Protein AF-A0A5C6EC08-F1 (afdb_monomer_lite)

Structure (mmCIF, N/CA/C/O backbone):
data_AF-A0A5C6EC08-F1
#
_entry.id   AF-A0A5C6EC08-F1
#
loop_
_atom_site.group_PDB
_atom_site.id
_atom_site.type_symbol
_atom_site.label_atom_id
_atom_site.label_alt_id
_atom_site.label_comp_id
_atom_site.label_asym_id
_atom_site.label_entity_id
_atom_site.label_seq_id
_atom_site.pdbx_PDB_ins_code
_atom_site.Cartn_x
_atom_site.Cartn_y
_atom_site.Cartn_z
_atom_site.occupancy
_atom_site.B_iso_or_equiv
_atom_site.auth_seq_id
_atom_site.auth_comp_id
_atom_site.auth_asym_id
_atom_site.auth_atom_id
_atom_site.pdbx_PDB_model_num
ATOM 1 N N . MET A 1 1 ? -2.736 -30.405 -87.975 1.00 40.44 1 MET A N 1
ATOM 2 C CA . MET A 1 1 ? -1.612 -29.925 -87.140 1.00 40.44 1 MET A CA 1
ATOM 3 C C . MET A 1 1 ? -2.194 -29.134 -85.975 1.00 40.44 1 MET A C 1
ATOM 5 O O . MET A 1 1 ? -2.805 -28.101 -86.204 1.00 40.44 1 MET A O 1
ATOM 9 N N . MET A 1 2 ? -2.101 -29.697 -84.767 1.00 39.00 2 MET A N 1
ATOM 10 C CA . MET A 1 2 ? -2.631 -29.177 -83.497 1.00 39.00 2 MET A CA 1
ATOM 11 C C . MET A 1 2 ? -1.946 -27.880 -83.050 1.00 39.00 2 MET A C 1
ATOM 13 O O . MET A 1 2 ? -0.724 -27.789 -83.136 1.00 39.00 2 MET A O 1
ATOM 17 N N . LYS A 1 3 ? -2.708 -26.963 -82.441 1.00 38.50 3 LYS A N 1
ATOM 18 C CA . LYS A 1 3 ? -2.219 -26.067 -81.379 1.00 38.50 3 LYS A CA 1
ATOM 19 C C . LYS A 1 3 ? -3.315 -25.904 -80.318 1.00 38.50 3 LYS A C 1
ATOM 21 O O . LYS A 1 3 ? -4.306 -25.224 -80.551 1.00 38.50 3 LYS A O 1
ATOM 26 N N . TYR A 1 4 ? -3.135 -26.571 -79.179 1.00 42.22 4 TYR A N 1
ATOM 27 C CA . TYR A 1 4 ? -3.899 -26.345 -77.952 1.00 42.22 4 TYR A CA 1
ATOM 28 C C . TYR A 1 4 ? -3.264 -25.168 -77.200 1.00 42.22 4 TYR A C 1
ATOM 30 O O . TYR A 1 4 ? -2.057 -25.177 -76.964 1.00 42.22 4 TYR A O 1
ATOM 38 N N . ILE A 1 5 ? -4.060 -24.163 -76.832 1.00 48.56 5 ILE A N 1
ATOM 39 C CA . ILE A 1 5 ? -3.659 -23.085 -75.920 1.00 48.56 5 ILE A CA 1
ATOM 40 C C . ILE A 1 5 ? -4.250 -23.433 -74.553 1.00 48.56 5 ILE A C 1
ATOM 42 O O . ILE A 1 5 ? -5.465 -23.401 -74.376 1.00 48.56 5 ILE A O 1
ATOM 46 N N . ALA A 1 6 ? -3.392 -23.811 -73.608 1.00 43.34 6 ALA A N 1
ATOM 47 C CA . ALA A 1 6 ? -3.762 -23.995 -72.211 1.00 43.34 6 ALA A CA 1
ATOM 48 C C . ALA A 1 6 ? -3.636 -22.646 -71.487 1.00 43.34 6 ALA A C 1
ATOM 50 O O . ALA A 1 6 ? -2.541 -22.099 -71.372 1.00 43.34 6 ALA A O 1
ATOM 51 N N . LEU A 1 7 ? -4.761 -22.101 -71.023 1.00 40.31 7 LEU A N 1
ATOM 52 C CA . LEU A 1 7 ? -4.805 -20.949 -70.124 1.00 40.31 7 LEU A CA 1
ATOM 53 C C . LEU A 1 7 ? -4.653 -21.454 -68.686 1.00 40.31 7 LEU A C 1
ATOM 55 O O . LEU A 1 7 ? -5.525 -22.143 -68.163 1.00 40.31 7 LEU A O 1
ATOM 59 N N . LEU A 1 8 ? -3.516 -21.131 -68.072 1.00 38.94 8 LEU A N 1
ATOM 60 C CA . LEU A 1 8 ? -3.199 -21.436 -66.681 1.00 38.94 8 LEU A CA 1
ATOM 61 C C . LEU A 1 8 ? -3.725 -20.289 -65.800 1.00 38.94 8 LEU A C 1
ATOM 63 O O . LEU A 1 8 ? -3.172 -19.191 -65.814 1.00 38.94 8 LEU A O 1
ATOM 67 N N . THR A 1 9 ? -4.800 -20.511 -65.047 1.00 45.97 9 THR A N 1
ATOM 68 C CA . THR A 1 9 ? -5.274 -19.561 -64.029 1.00 45.97 9 THR A CA 1
ATOM 69 C C . THR A 1 9 ? -4.554 -19.828 -62.711 1.00 45.97 9 THR A C 1
ATOM 71 O O . THR A 1 9 ? -4.785 -20.850 -62.069 1.00 45.97 9 THR A O 1
ATOM 74 N N . ILE A 1 10 ? -3.674 -18.913 -62.306 1.00 46.59 10 ILE A N 1
ATOM 75 C CA . ILE A 1 10 ? -3.011 -18.942 -60.999 1.00 46.59 10 ILE A CA 1
ATOM 76 C C . ILE A 1 10 ? -3.961 -18.305 -59.979 1.00 46.59 10 ILE A C 1
ATOM 78 O O . ILE A 1 10 ? -4.113 -17.085 -59.937 1.00 46.59 10 ILE A O 1
ATOM 82 N N . SER A 1 11 ? -4.615 -19.126 -59.158 1.00 47.34 11 SER A N 1
ATOM 83 C CA . SER A 1 11 ? -5.328 -18.658 -57.967 1.00 47.34 11 SER A CA 1
ATOM 84 C C . SER A 1 11 ? -4.320 -18.393 -56.849 1.00 47.34 11 SER A C 1
ATOM 86 O O . SER A 1 11 ? -3.776 -19.323 -56.258 1.00 47.34 11 SER A O 1
ATOM 88 N N . VAL A 1 12 ? -4.061 -17.118 -56.561 1.00 47.75 12 VAL A N 1
ATOM 89 C CA . VAL A 1 12 ? -3.275 -16.690 -55.398 1.00 47.75 12 VAL A CA 1
ATOM 90 C C . VAL A 1 12 ? -4.169 -16.783 -54.160 1.00 47.75 12 VAL A C 1
ATOM 92 O O . VAL A 1 12 ? -5.080 -15.980 -53.976 1.00 47.75 12 VAL A O 1
ATOM 95 N N . PHE A 1 13 ? -3.933 -17.797 -53.330 1.00 44.12 13 PHE A N 1
ATOM 96 C CA . PHE A 1 13 ? -4.584 -17.959 -52.031 1.00 44.12 13 PHE A CA 1
ATOM 97 C C . PHE A 1 13 ? -3.812 -17.123 -50.998 1.00 44.12 13 PHE A C 1
ATOM 99 O O . PHE A 1 13 ? -2.771 -17.543 -50.493 1.00 44.12 13 PHE A O 1
ATOM 106 N N . SER A 1 14 ? -4.280 -15.906 -50.718 1.00 47.31 14 SER A N 1
ATOM 107 C CA . SER A 1 14 ? -3.708 -15.054 -49.671 1.00 47.31 14 SER A CA 1
ATOM 108 C C . SER A 1 14 ? -4.083 -15.601 -48.292 1.00 47.31 14 SER A C 1
ATOM 110 O O . SER A 1 14 ? -5.196 -15.396 -47.811 1.00 47.31 14 SER A O 1
ATOM 112 N N . LEU A 1 15 ? -3.148 -16.304 -47.650 1.00 42.47 15 LEU A N 1
ATOM 113 C CA . LEU A 1 15 ? -3.212 -16.643 -46.229 1.00 42.47 15 LEU A CA 1
ATOM 114 C C . LEU A 1 15 ? -3.141 -15.349 -45.403 1.00 42.47 15 LEU A C 1
ATOM 116 O O . LEU A 1 15 ? -2.072 -14.773 -45.220 1.00 42.47 15 LEU A O 1
ATOM 120 N N . LEU A 1 16 ? -4.287 -14.895 -44.895 1.00 46.62 16 LEU A N 1
ATOM 121 C CA . LEU A 1 16 ? -4.359 -13.899 -43.828 1.00 46.62 16 LEU A CA 1
ATOM 122 C C . LEU A 1 16 ? -3.852 -14.545 -42.533 1.00 46.62 16 LEU A C 1
ATOM 124 O O . LEU A 1 16 ? -4.613 -15.134 -41.761 1.00 46.62 16 LEU A O 1
ATOM 128 N N . SER A 1 17 ? -2.543 -14.459 -42.307 1.00 50.97 17 SER A N 1
ATOM 129 C CA . SER A 1 17 ? -1.937 -14.711 -41.005 1.00 50.97 17 SER A CA 1
ATOM 130 C C . SER A 1 17 ? -2.498 -13.693 -40.014 1.00 50.97 17 SER A C 1
ATOM 132 O O . SER A 1 17 ? -2.116 -12.522 -40.032 1.00 50.97 17 SER A O 1
ATOM 134 N N . HIS A 1 18 ? -3.427 -14.134 -39.171 1.00 46.62 18 HIS A N 1
ATOM 135 C CA . HIS A 1 18 ? -3.883 -13.372 -38.019 1.00 46.62 18 HIS A CA 1
ATOM 136 C C . HIS A 1 18 ? -2.718 -13.331 -37.032 1.00 46.62 18 HIS A C 1
ATOM 138 O O . HIS A 1 18 ? -2.518 -14.254 -36.246 1.00 46.62 18 HIS A O 1
ATOM 144 N N . GLY A 1 19 ? -1.886 -12.296 -37.140 1.00 45.44 19 GLY A N 1
ATOM 145 C CA . GLY A 1 19 ? -0.876 -12.012 -36.138 1.00 45.44 19 GLY A CA 1
ATOM 146 C C . GLY A 1 19 ? -1.597 -11.707 -34.836 1.00 45.44 19 GLY A C 1
ATOM 147 O O . GLY A 1 19 ? -2.214 -10.652 -34.712 1.00 45.44 19 GLY A O 1
ATOM 148 N N . SER A 1 20 ? -1.552 -12.639 -33.887 1.00 48.72 20 SER A N 1
ATOM 149 C CA . SER A 1 20 ? -1.927 -12.377 -32.504 1.00 48.72 20 SER A CA 1
ATOM 150 C C . SER A 1 20 ? -1.053 -11.230 -32.014 1.00 48.72 20 SER A C 1
ATOM 152 O O . SER A 1 20 ? 0.119 -11.426 -31.700 1.00 48.72 20 SER A O 1
ATOM 154 N N . THR A 1 21 ? -1.589 -10.011 -32.012 1.00 49.38 21 THR A N 1
ATOM 155 C CA . THR A 1 21 ? -0.933 -8.866 -31.390 1.00 49.38 21 THR A CA 1
ATOM 156 C C . THR A 1 21 ? -0.867 -9.169 -29.904 1.00 49.38 21 THR A C 1
ATOM 158 O O . THR A 1 21 ? -1.859 -9.012 -29.189 1.00 49.38 21 THR A O 1
ATOM 161 N N . CYS A 1 22 ? 0.274 -9.670 -29.441 1.00 54.91 22 CYS A N 1
ATOM 162 C CA . CYS A 1 22 ? 0.552 -9.748 -28.025 1.00 54.91 22 CYS A CA 1
ATOM 163 C C . CYS A 1 22 ? 0.465 -8.316 -27.480 1.00 54.91 22 CYS A C 1
ATOM 165 O O . CYS A 1 22 ? 1.220 -7.430 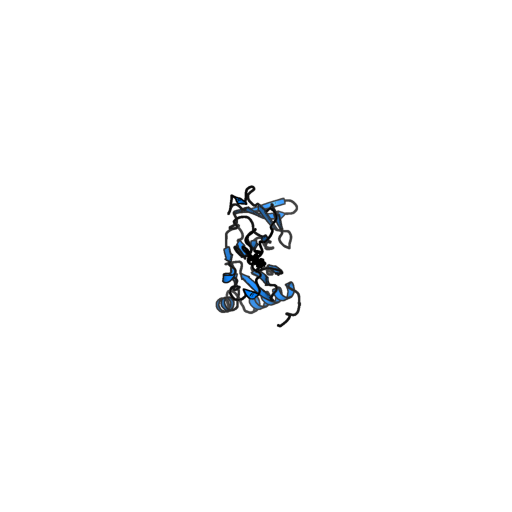-27.880 1.00 54.91 22 CYS A O 1
ATOM 167 N N . ARG A 1 23 ? -0.533 -8.044 -26.634 1.00 58.06 23 ARG A N 1
ATOM 168 C CA . ARG A 1 23 ? -0.613 -6.770 -25.920 1.00 58.06 23 ARG A CA 1
ATOM 169 C C . ARG A 1 23 ? 0.488 -6.798 -24.868 1.00 58.06 23 ARG A C 1
ATOM 171 O O . ARG A 1 23 ? 0.298 -7.377 -23.807 1.00 58.06 23 ARG A O 1
ATOM 178 N N . ALA A 1 24 ? 1.657 -6.278 -25.220 1.00 69.38 24 ALA A N 1
ATOM 179 C CA . ALA A 1 24 ? 2.724 -5.983 -24.276 1.00 69.38 24 ALA A CA 1
ATOM 180 C C . ALA A 1 24 ? 2.511 -4.572 -23.719 1.00 69.38 24 ALA A C 1
ATOM 182 O O . ALA A 1 24 ? 2.153 -3.657 -24.465 1.00 69.38 24 ALA A O 1
ATOM 183 N N . ASP A 1 25 ? 2.726 -4.404 -22.418 1.00 75.00 25 ASP A N 1
ATOM 184 C CA . ASP A 1 25 ? 2.657 -3.096 -21.775 1.00 75.00 25 ASP A CA 1
ATOM 185 C C . ASP A 1 25 ? 3.935 -2.291 -22.041 1.00 75.00 25 ASP A C 1
ATOM 187 O O . ASP A 1 25 ? 5.034 -2.842 -22.126 1.00 75.00 25 ASP A O 1
ATOM 191 N N . SER A 1 26 ? 3.796 -0.970 -22.168 1.00 75.81 26 SER A N 1
ATOM 192 C CA . SER A 1 26 ? 4.922 -0.051 -22.352 1.00 75.81 26 SER A CA 1
ATOM 193 C C . SER A 1 26 ? 5.222 0.674 -21.048 1.00 75.81 26 SER A C 1
ATOM 195 O O . SER A 1 26 ? 4.341 1.303 -20.467 1.00 75.81 26 SER A O 1
ATOM 197 N N . TRP A 1 27 ? 6.484 0.651 -20.632 1.00 80.00 27 TRP A N 1
ATOM 198 C CA . TRP A 1 27 ? 6.948 1.213 -19.366 1.00 80.00 27 TRP A CA 1
ATOM 199 C C . TRP A 1 27 ? 8.117 2.171 -19.599 1.00 80.00 27 TRP A C 1
ATOM 201 O O . TRP A 1 27 ? 8.977 1.922 -20.444 1.00 80.00 27 TRP A O 1
ATOM 211 N N . GLY A 1 28 ? 8.154 3.269 -18.842 1.00 81.50 28 GLY A N 1
ATOM 212 C CA . GLY A 1 28 ? 9.307 4.172 -18.802 1.00 81.50 28 GLY A CA 1
ATOM 213 C C . GLY A 1 28 ? 10.447 3.632 -17.925 1.00 81.50 28 GLY A C 1
ATOM 214 O O . GLY A 1 28 ? 10.265 2.640 -17.215 1.00 81.50 28 GLY A O 1
ATOM 215 N N . PRO A 1 29 ? 11.623 4.287 -17.931 1.00 84.44 29 PRO A N 1
ATOM 216 C CA . PRO A 1 29 ? 12.707 3.933 -17.022 1.00 84.44 29 PRO A CA 1
ATOM 217 C C . PRO A 1 29 ? 12.315 4.207 -15.564 1.00 84.44 29 PRO A C 1
ATOM 219 O O . PRO A 1 29 ? 11.685 5.222 -15.260 1.00 84.44 29 PRO A O 1
ATOM 222 N N . ILE A 1 30 ? 12.754 3.339 -14.651 1.00 85.38 30 ILE A N 1
ATOM 223 C CA . ILE A 1 30 ? 12.552 3.535 -13.213 1.00 85.38 30 ILE A CA 1
ATOM 224 C C . ILE A 1 30 ? 13.542 4.582 -12.705 1.00 85.38 30 ILE A C 1
ATOM 226 O O . ILE A 1 30 ? 14.753 4.463 -12.905 1.00 85.38 30 ILE A O 1
ATOM 230 N N . THR A 1 31 ? 13.031 5.609 -12.032 1.00 89.50 31 THR A N 1
ATOM 231 C CA . THR A 1 31 ? 13.843 6.643 -11.378 1.00 89.50 31 THR A CA 1
ATOM 232 C C . THR A 1 31 ? 13.629 6.618 -9.867 1.00 89.50 31 THR A C 1
ATOM 234 O O . THR A 1 31 ? 12.859 5.814 -9.351 1.00 89.50 31 THR A O 1
ATOM 237 N N . LYS A 1 32 ? 14.345 7.467 -9.127 1.00 93.94 32 LYS A N 1
ATOM 238 C CA . LYS A 1 32 ? 14.096 7.635 -7.692 1.00 93.94 32 LYS A CA 1
ATOM 239 C C . LYS A 1 32 ? 12.828 8.451 -7.494 1.00 93.94 32 LYS A C 1
ATOM 241 O O . LYS A 1 32 ? 12.677 9.496 -8.123 1.00 93.94 32 LYS A O 1
ATOM 246 N N . PHE A 1 33 ? 11.978 8.032 -6.570 1.00 95.44 33 PHE A N 1
ATOM 247 C CA . PHE A 1 33 ? 10.742 8.743 -6.255 1.00 95.44 33 PHE A CA 1
ATOM 248 C C . PHE A 1 33 ? 10.467 8.759 -4.753 1.00 95.44 33 PHE A C 1
ATOM 250 O O . PHE A 1 33 ? 11.000 7.953 -3.988 1.00 95.44 33 PHE A O 1
ATOM 257 N N . GLU A 1 34 ? 9.680 9.742 -4.319 1.00 97.12 34 GLU A N 1
ATOM 258 C CA . GLU A 1 34 ? 9.360 9.983 -2.913 1.00 97.12 34 GLU A CA 1
ATOM 259 C C . GLU A 1 34 ? 7.843 10.016 -2.722 1.00 97.12 34 GLU A C 1
ATOM 261 O O . GLU A 1 34 ? 7.136 10.679 -3.478 1.00 97.12 34 GLU A O 1
ATOM 266 N N . PHE A 1 35 ? 7.361 9.348 -1.677 1.00 97.62 35 PHE A N 1
ATOM 267 C CA . PHE A 1 35 ? 5.956 9.334 -1.280 1.00 97.62 35 PHE A CA 1
ATOM 268 C C . PHE A 1 35 ? 5.812 9.845 0.143 1.00 97.62 35 PHE A C 1
ATOM 270 O O . PHE A 1 35 ? 6.565 9.447 1.034 1.00 97.62 35 PHE A O 1
ATOM 277 N N . ARG A 1 36 ? 4.844 10.730 0.361 1.00 97.81 36 ARG A N 1
ATOM 278 C CA . ARG A 1 36 ? 4.564 11.335 1.665 1.00 97.81 36 ARG A CA 1
ATOM 279 C C . ARG A 1 36 ? 3.347 10.684 2.303 1.00 97.81 36 ARG A C 1
ATOM 281 O O . ARG A 1 36 ? 2.447 10.230 1.602 1.00 97.81 36 ARG A O 1
ATOM 288 N N . SER A 1 37 ? 3.325 10.647 3.630 1.00 98.00 37 SER A N 1
ATOM 289 C CA . SER A 1 37 ? 2.088 10.382 4.365 1.00 98.00 37 SER A CA 1
ATOM 290 C C . SER A 1 37 ? 1.106 11.542 4.177 1.00 98.00 37 SER A C 1
ATOM 292 O O . SER A 1 37 ? 1.534 12.672 3.951 1.00 98.00 37 SER A O 1
ATOM 294 N N . GLU A 1 38 ? -0.202 11.298 4.313 1.00 95.81 38 GLU A N 1
ATOM 295 C CA . GLU A 1 38 ? -1.237 12.333 4.114 1.00 95.81 38 GLU A CA 1
ATOM 296 C C . GLU A 1 38 ? -1.040 13.564 5.015 1.00 95.81 38 GLU A C 1
ATOM 298 O O . GLU A 1 38 ? -1.405 14.675 4.650 1.00 95.81 38 GLU A O 1
ATOM 303 N N . ASN A 1 39 ? -0.471 13.372 6.207 1.00 96.00 39 ASN A N 1
ATOM 304 C CA . ASN A 1 39 ? -0.187 14.448 7.155 1.00 96.00 39 ASN A CA 1
ATOM 305 C C . ASN A 1 39 ? 1.185 15.123 6.960 1.00 96.00 39 ASN A C 1
ATOM 307 O O . ASN A 1 39 ? 1.592 15.897 7.827 1.00 96.00 39 ASN A O 1
ATOM 311 N N . ASP A 1 40 ? 1.928 14.778 5.905 1.00 96.81 40 ASP A N 1
ATOM 312 C CA . ASP A 1 40 ? 3.262 15.302 5.578 1.00 96.81 40 ASP A CA 1
ATOM 313 C C . ASP A 1 40 ? 4.344 15.112 6.660 1.00 96.81 40 ASP A C 1
ATOM 315 O O . ASP A 1 40 ? 5.407 15.738 6.618 1.00 96.81 40 ASP A O 1
ATOM 319 N N . ARG A 1 41 ? 4.126 14.226 7.640 1.00 97.94 41 ARG A N 1
ATOM 320 C CA . ARG A 1 41 ? 5.095 13.962 8.721 1.00 97.94 41 ARG A CA 1
ATOM 321 C C . ARG A 1 41 ? 6.107 12.876 8.385 1.00 97.94 41 ARG A C 1
ATOM 323 O O . ARG A 1 41 ? 7.144 12.797 9.047 1.00 97.94 41 ARG A O 1
ATOM 330 N N . TYR A 1 42 ? 5.820 12.049 7.387 1.00 98.62 42 TYR A N 1
ATOM 331 C CA . TYR A 1 42 ? 6.668 10.940 6.976 1.00 98.62 42 TYR A CA 1
ATOM 332 C C . TYR A 1 42 ? 6.860 10.935 5.466 1.00 98.62 42 TYR A C 1
ATOM 334 O O . TYR A 1 42 ? 6.000 11.385 4.709 1.00 98.62 42 TYR A O 1
ATOM 342 N N . LEU A 1 43 ? 8.011 10.429 5.035 1.00 98.38 43 LEU A N 1
ATOM 343 C CA . LEU A 1 43 ? 8.370 10.319 3.629 1.00 98.38 43 LEU A CA 1
ATOM 344 C C . LEU A 1 43 ? 9.130 9.024 3.393 1.00 98.38 43 LEU A C 1
ATOM 346 O O . LEU A 1 43 ? 10.162 8.803 4.025 1.00 98.38 43 LEU A O 1
ATOM 350 N N . LEU A 1 44 ? 8.651 8.201 2.466 1.00 98.62 44 LEU A N 1
ATOM 351 C CA . LEU A 1 44 ? 9.409 7.075 1.943 1.00 98.62 44 LEU A CA 1
ATOM 352 C C . LEU A 1 44 ? 10.082 7.487 0.637 1.00 98.62 44 LEU A C 1
ATOM 354 O O . LEU A 1 44 ? 9.420 7.934 -0.296 1.00 98.62 44 LEU A O 1
ATOM 358 N N . ARG A 1 45 ? 11.397 7.306 0.564 1.00 98.62 45 ARG A N 1
ATOM 359 C CA . ARG A 1 45 ? 12.156 7.385 -0.681 1.00 98.62 45 ARG A CA 1
ATOM 360 C C . ARG A 1 45 ? 12.385 5.980 -1.222 1.00 98.62 45 ARG A C 1
ATOM 362 O O . ARG A 1 45 ? 12.859 5.117 -0.485 1.00 98.62 45 ARG A O 1
ATOM 369 N N . ILE A 1 46 ? 12.114 5.796 -2.506 1.00 98.31 46 ILE A N 1
ATOM 370 C CA . ILE A 1 46 ? 12.445 4.593 -3.263 1.00 98.31 46 ILE A CA 1
ATOM 371 C C . ILE A 1 46 ? 13.665 4.875 -4.134 1.00 98.31 46 ILE A C 1
ATOM 373 O O . ILE A 1 46 ? 13.711 5.853 -4.885 1.00 98.31 46 ILE A O 1
ATOM 377 N N . GLU A 1 47 ? 14.673 4.022 -4.008 1.00 97.44 47 GLU A N 1
ATOM 378 C CA . GLU A 1 47 ? 15.920 4.085 -4.757 1.00 97.44 47 GLU A CA 1
ATOM 379 C C . GLU A 1 47 ? 16.172 2.746 -5.461 1.00 97.44 47 GLU A C 1
ATOM 381 O O . GLU A 1 47 ? 16.790 1.849 -4.878 1.00 97.44 47 GLU A O 1
ATOM 386 N N . PRO A 1 48 ? 15.713 2.602 -6.716 1.00 95.25 48 PRO A N 1
ATOM 387 C CA . PRO A 1 48 ? 16.093 1.478 -7.559 1.00 95.25 48 PRO A CA 1
ATOM 388 C C . PRO A 1 48 ? 17.610 1.466 -7.773 1.00 95.25 48 PRO A C 1
ATOM 390 O O . PRO A 1 48 ? 18.275 2.508 -7.721 1.00 95.25 48 PRO A O 1
ATOM 393 N N . HIS A 1 49 ? 18.168 0.291 -8.054 1.00 93.88 49 HIS A N 1
ATOM 394 C CA . HIS A 1 49 ? 19.577 0.193 -8.415 1.00 93.88 49 HIS A CA 1
ATOM 395 C C . HIS A 1 49 ? 19.843 0.918 -9.750 1.00 93.88 49 HIS A C 1
ATOM 397 O O . HIS A 1 49 ? 19.045 0.836 -10.679 1.00 93.88 49 HIS A O 1
ATOM 403 N N . ASN A 1 50 ? 20.985 1.602 -9.893 1.00 89.38 50 ASN A N 1
ATOM 404 C CA . ASN A 1 50 ? 21.302 2.337 -11.132 1.00 89.38 50 ASN A CA 1
ATOM 405 C C . ASN A 1 50 ? 21.352 1.424 -12.370 1.00 89.38 50 ASN A C 1
ATOM 407 O O . ASN A 1 50 ? 21.047 1.860 -13.472 1.00 89.38 50 ASN A O 1
ATOM 411 N N . ASN A 1 51 ? 21.738 0.163 -12.166 1.00 89.81 51 ASN A N 1
ATOM 412 C CA . ASN A 1 51 ? 21.662 -0.898 -13.167 1.00 89.81 51 ASN A CA 1
ATOM 413 C C . ASN A 1 51 ? 20.574 -1.916 -12.795 1.00 89.81 51 ASN A C 1
ATOM 415 O O . ASN A 1 51 ? 20.875 -3.090 -12.598 1.00 89.81 51 ASN A O 1
ATOM 419 N N . TRP A 1 52 ? 19.352 -1.442 -12.545 1.00 87.69 52 TRP A N 1
ATOM 420 C CA . TRP A 1 52 ? 18.238 -2.278 -12.089 1.00 87.69 52 TRP A CA 1
ATOM 421 C C . TRP A 1 52 ? 17.907 -3.462 -13.016 1.00 87.69 52 TRP A C 1
ATOM 423 O O . TRP A 1 52 ? 17.598 -4.505 -12.442 1.00 87.69 52 TRP A O 1
ATOM 433 N N . PRO A 1 53 ? 18.032 -3.398 -14.367 1.00 87.31 53 PRO A N 1
ATOM 434 C CA . PRO A 1 53 ? 17.667 -4.541 -15.210 1.00 87.31 53 PRO A CA 1
ATOM 435 C C . PRO A 1 53 ? 18.507 -5.792 -14.921 1.00 87.31 53 PRO A C 1
ATOM 437 O O . PRO A 1 53 ? 18.001 -6.906 -14.979 1.00 87.31 53 PRO A O 1
ATOM 440 N N . ASP A 1 54 ? 19.775 -5.609 -14.538 1.00 90.75 54 ASP A N 1
ATOM 441 C CA . ASP A 1 54 ? 20.700 -6.711 -14.235 1.00 90.75 54 ASP A CA 1
ATOM 442 C C . ASP A 1 54 ? 20.872 -6.959 -12.726 1.00 90.75 54 ASP A C 1
ATOM 444 O O . ASP A 1 54 ? 21.722 -7.753 -12.305 1.00 90.75 54 ASP A O 1
ATOM 448 N N . LYS A 1 55 ? 20.144 -6.220 -11.879 1.00 91.38 55 LYS A N 1
ATOM 449 C CA . LYS A 1 55 ? 20.276 -6.264 -10.414 1.00 91.38 55 LYS A CA 1
ATOM 450 C C . LYS A 1 55 ? 18.909 -6.350 -9.732 1.00 91.38 55 LYS A C 1
ATOM 452 O O . LYS A 1 55 ? 18.583 -5.468 -8.931 1.00 91.38 55 LYS A O 1
ATOM 457 N N . PRO A 1 56 ? 18.138 -7.423 -9.988 1.00 93.25 56 PRO A N 1
ATOM 458 C CA . PRO A 1 56 ? 16.894 -7.656 -9.271 1.00 93.25 56 PRO A CA 1
ATOM 459 C C . PRO A 1 56 ? 17.146 -7.755 -7.756 1.00 93.25 56 PRO A C 1
ATOM 461 O O . PRO A 1 56 ? 18.215 -8.188 -7.314 1.00 93.25 56 PRO A O 1
ATOM 464 N N . GLY A 1 57 ? 16.187 -7.302 -6.955 1.00 93.75 57 GLY A N 1
ATOM 465 C CA . GLY A 1 57 ? 16.198 -7.356 -5.489 1.00 93.75 57 GLY A CA 1
ATOM 466 C C . GLY A 1 57 ? 17.056 -6.276 -4.824 1.00 93.75 57 GLY A C 1
ATOM 467 O O . GLY A 1 57 ? 17.311 -6.335 -3.625 1.00 93.75 57 GLY A O 1
ATOM 468 N N . HIS A 1 58 ? 17.539 -5.293 -5.592 1.00 95.38 58 HIS A N 1
ATOM 469 C CA . HIS A 1 58 ? 18.416 -4.225 -5.096 1.00 95.38 58 HIS A CA 1
ATOM 470 C C . HIS A 1 58 ? 17.719 -2.857 -5.027 1.00 95.38 58 HIS A C 1
ATOM 472 O O . HIS A 1 58 ? 18.383 -1.820 -4.964 1.00 95.38 58 HIS A O 1
ATOM 478 N N . CYS A 1 59 ? 16.384 -2.836 -5.013 1.00 96.88 59 CYS A N 1
ATOM 479 C CA . CYS A 1 59 ? 15.603 -1.632 -4.753 1.00 96.88 59 CYS A CA 1
ATOM 480 C C . CYS A 1 59 ? 15.623 -1.292 -3.261 1.00 96.88 59 CYS A C 1
ATOM 482 O O . CYS A 1 59 ? 15.232 -2.109 -2.429 1.00 96.88 59 CYS A O 1
ATOM 484 N N . ARG A 1 60 ? 16.050 -0.081 -2.897 1.00 98.12 60 ARG A N 1
ATOM 485 C CA . ARG A 1 60 ? 16.121 0.364 -1.501 1.00 98.12 60 ARG A CA 1
ATOM 486 C C . ARG A 1 60 ? 14.960 1.290 -1.151 1.00 98.12 60 ARG A C 1
ATOM 488 O O . ARG A 1 60 ? 14.742 2.291 -1.823 1.00 98.12 60 ARG A O 1
ATOM 495 N N . GLY A 1 61 ? 14.258 0.988 -0.065 1.00 98.50 61 GLY A N 1
ATOM 496 C CA . GLY A 1 61 ? 13.312 1.891 0.584 1.00 98.50 61 GLY A CA 1
ATOM 497 C C . GLY A 1 61 ? 13.962 2.567 1.789 1.00 98.50 61 GLY A C 1
ATOM 498 O O . GLY A 1 61 ? 14.656 1.909 2.568 1.00 98.50 61 GLY A O 1
ATOM 499 N N . ILE A 1 62 ? 13.745 3.872 1.948 1.00 98.75 62 ILE A N 1
ATOM 500 C CA . ILE A 1 62 ? 14.237 4.642 3.096 1.00 98.75 62 ILE A CA 1
ATOM 501 C C . ILE A 1 62 ? 13.100 5.484 3.659 1.00 98.75 62 ILE A C 1
ATOM 503 O O . ILE A 1 62 ? 12.600 6.383 2.979 1.00 98.75 62 ILE A O 1
ATOM 507 N N . LEU A 1 63 ? 12.693 5.202 4.895 1.00 98.81 63 LEU A N 1
ATOM 508 C CA . LEU A 1 63 ? 11.643 5.951 5.575 1.00 98.81 63 LEU A CA 1
ATOM 509 C C . LEU A 1 63 ? 12.253 7.048 6.439 1.00 98.81 63 LEU A C 1
ATOM 511 O O . LEU A 1 63 ? 13.114 6.793 7.280 1.00 98.81 63 LEU A O 1
ATOM 515 N N . TYR A 1 64 ? 11.746 8.263 6.276 1.00 98.75 64 TYR A N 1
ATOM 516 C CA . TYR A 1 64 ? 12.126 9.431 7.053 1.00 98.75 64 TYR A CA 1
ATOM 517 C C . TYR A 1 64 ? 10.949 9.956 7.870 1.00 98.75 64 TYR A C 1
ATOM 519 O O . TYR A 1 64 ? 9.817 10.020 7.388 1.00 98.75 64 TYR A O 1
ATOM 527 N N . ARG A 1 65 ? 11.246 10.439 9.078 1.00 98.50 65 ARG A N 1
ATOM 528 C CA . ARG A 1 65 ? 10.407 11.389 9.808 1.00 98.50 65 ARG A CA 1
ATOM 529 C C . ARG A 1 65 ? 10.820 12.809 9.447 1.00 98.50 65 ARG A C 1
ATOM 531 O O . ARG A 1 65 ? 11.994 13.179 9.578 1.00 98.50 65 ARG A O 1
ATOM 538 N N . LEU A 1 66 ? 9.848 13.610 9.039 1.00 98.06 66 LEU A N 1
ATOM 539 C CA . LEU A 1 66 ? 10.035 15.005 8.674 1.00 98.06 66 LEU A CA 1
ATOM 540 C C . LEU A 1 66 ? 9.818 15.905 9.892 1.00 98.06 66 LEU A C 1
ATOM 542 O O . LEU A 1 66 ? 8.817 15.793 10.599 1.00 98.06 66 LEU A O 1
ATOM 546 N N . ASN A 1 67 ? 10.778 16.794 10.139 1.00 94.38 67 ASN A N 1
ATOM 547 C CA . ASN A 1 67 ? 10.720 17.828 11.169 1.00 94.38 67 ASN A CA 1
ATOM 548 C C . ASN A 1 67 ? 11.107 19.161 10.506 1.00 94.38 67 ASN A C 1
ATOM 550 O O . ASN A 1 67 ? 12.278 19.551 10.509 1.00 94.38 67 ASN A O 1
ATOM 554 N N . GLY A 1 68 ? 10.131 19.813 9.865 1.00 90.94 68 GLY A N 1
ATOM 555 C CA . GLY A 1 68 ? 10.392 20.904 8.922 1.00 90.94 68 GLY A CA 1
ATOM 556 C C . GLY A 1 68 ? 11.159 20.386 7.702 1.00 90.94 68 GLY A C 1
ATOM 557 O O . GLY A 1 68 ? 10.795 19.364 7.125 1.00 90.94 68 GLY A O 1
ATOM 558 N N . GLU A 1 69 ? 12.260 21.046 7.344 1.00 90.81 69 GLU A N 1
ATOM 559 C CA . GLU A 1 69 ? 13.137 20.616 6.242 1.00 90.81 69 GLU A CA 1
ATOM 560 C C . GLU A 1 69 ? 14.040 19.427 6.609 1.00 90.81 69 GLU A C 1
ATOM 562 O O . GLU A 1 69 ? 14.591 18.754 5.733 1.00 90.81 69 GLU A O 1
ATOM 567 N N . LYS A 1 70 ? 14.201 19.138 7.908 1.00 96.50 70 LYS A N 1
ATOM 568 C CA . LYS A 1 70 ? 15.078 18.058 8.368 1.00 96.50 70 LYS A CA 1
ATOM 569 C C . LYS A 1 70 ? 14.422 16.700 8.150 1.00 96.50 70 LYS A C 1
ATOM 571 O O . LYS A 1 70 ? 13.313 16.444 8.626 1.00 96.50 70 LYS A O 1
ATOM 576 N N . ARG A 1 71 ? 15.170 15.802 7.511 1.00 97.81 71 ARG A N 1
ATOM 577 C CA . ARG A 1 71 ? 14.810 14.396 7.308 1.00 97.81 71 ARG A CA 1
ATOM 578 C C . ARG A 1 71 ? 15.578 13.537 8.305 1.00 97.81 71 ARG A C 1
ATOM 580 O O . ARG A 1 71 ? 16.803 13.504 8.267 1.00 97.81 71 ARG A O 1
ATOM 587 N N . ASN A 1 72 ? 14.862 12.861 9.196 1.00 98.12 72 ASN A N 1
ATOM 588 C CA . ASN A 1 72 ? 15.452 11.947 10.172 1.00 98.12 72 ASN A CA 1
ATOM 589 C C . ASN A 1 72 ? 15.139 10.524 9.728 1.00 98.12 72 ASN A C 1
ATOM 591 O O . ASN A 1 72 ? 13.968 10.154 9.682 1.00 98.12 72 ASN A O 1
ATOM 595 N N . GLU A 1 73 ? 16.158 9.758 9.346 1.00 98.50 73 GLU A N 1
ATOM 596 C CA . GLU A 1 73 ? 15.972 8.374 8.907 1.00 98.50 73 GLU A CA 1
ATOM 597 C C . GLU A 1 73 ? 15.422 7.522 10.058 1.00 98.50 73 GLU A C 1
ATOM 599 O O . GLU A 1 73 ? 15.928 7.572 11.179 1.00 98.50 73 GLU A O 1
ATOM 604 N N . ILE A 1 74 ? 14.363 6.764 9.777 1.00 98.50 74 ILE A N 1
ATOM 605 C CA . ILE A 1 74 ? 13.779 5.772 10.685 1.00 98.50 74 ILE A CA 1
ATOM 606 C C . ILE A 1 74 ? 14.351 4.396 10.351 1.00 98.50 74 ILE A C 1
ATOM 608 O O . ILE A 1 74 ? 14.791 3.669 11.240 1.00 98.50 74 ILE A O 1
ATOM 612 N N . TRP A 1 75 ? 14.345 4.041 9.065 1.00 98.75 75 TRP A N 1
ATOM 613 C CA . TRP A 1 75 ? 14.934 2.807 8.564 1.00 98.75 75 TRP A CA 1
ATOM 614 C C . TRP A 1 75 ? 15.302 2.916 7.084 1.00 98.75 75 TRP A C 1
ATOM 616 O O . TRP A 1 75 ? 14.751 3.730 6.345 1.00 98.75 75 TRP A O 1
ATOM 626 N N . SER A 1 76 ? 16.209 2.035 6.665 1.00 98.62 76 SER A N 1
ATOM 627 C CA . SER A 1 76 ? 16.674 1.864 5.288 1.00 98.62 76 SER A CA 1
ATOM 628 C C . SER A 1 76 ? 16.869 0.373 5.005 1.00 98.62 76 SER A C 1
ATOM 630 O O . SER A 1 76 ? 17.594 -0.303 5.744 1.00 98.62 76 SER A O 1
ATOM 632 N N . ARG A 1 77 ? 16.179 -0.178 4.000 1.00 98.00 77 ARG A N 1
ATOM 633 C CA . ARG A 1 77 ? 16.168 -1.622 3.688 1.00 98.00 77 ARG A CA 1
ATOM 634 C C . ARG A 1 77 ? 16.034 -1.871 2.192 1.00 98.00 77 ARG A C 1
ATOM 636 O O . ARG A 1 77 ? 15.432 -1.069 1.483 1.00 98.00 77 ARG A O 1
ATOM 643 N N . PHE A 1 78 ? 16.563 -3.001 1.732 1.00 97.81 78 PHE A N 1
ATOM 644 C CA . PHE A 1 78 ? 16.163 -3.534 0.435 1.00 97.81 78 PHE A CA 1
ATOM 645 C C . PHE A 1 78 ? 14.722 -4.038 0.526 1.00 97.81 78 PHE A C 1
ATOM 647 O O . PHE A 1 78 ? 14.358 -4.707 1.494 1.00 97.81 78 PHE A O 1
ATOM 654 N N . LEU A 1 79 ? 13.909 -3.650 -0.449 1.00 98.12 79 LEU A N 1
ATOM 655 C CA . LEU A 1 79 ? 12.540 -4.120 -0.608 1.00 98.12 79 LEU A CA 1
ATOM 656 C C . LEU A 1 79 ? 12.552 -5.499 -1.266 1.00 98.12 79 LEU A C 1
ATOM 658 O O . LEU A 1 79 ? 13.522 -5.863 -1.927 1.00 98.12 79 LEU A O 1
ATOM 662 N N . VAL A 1 80 ? 11.466 -6.255 -1.109 1.00 97.94 80 VAL A N 1
ATOM 663 C CA . VAL A 1 80 ? 11.335 -7.565 -1.773 1.00 97.94 80 VAL A CA 1
ATOM 664 C C . VAL A 1 80 ? 11.133 -7.439 -3.284 1.00 97.94 80 VAL A C 1
ATOM 666 O O . VAL A 1 80 ? 11.316 -8.414 -4.003 1.00 97.94 80 VAL A O 1
ATOM 669 N N . ASN A 1 81 ? 10.772 -6.240 -3.752 1.00 97.19 81 ASN A N 1
ATOM 670 C CA . ASN A 1 81 ? 10.659 -5.914 -5.163 1.00 97.19 81 ASN A CA 1
ATOM 671 C C . ASN A 1 81 ? 11.967 -6.182 -5.912 1.00 97.19 81 ASN A C 1
ATOM 673 O O . ASN A 1 81 ? 13.054 -5.795 -5.469 1.00 97.19 81 ASN A O 1
ATOM 677 N N . ASN A 1 82 ? 11.842 -6.774 -7.097 1.00 94.81 82 ASN A N 1
ATOM 678 C CA . ASN A 1 82 ? 12.968 -6.983 -7.987 1.00 94.81 82 ASN A CA 1
ATOM 679 C C . ASN A 1 82 ? 13.505 -5.639 -8.493 1.00 94.81 82 ASN A C 1
ATOM 681 O O . ASN A 1 82 ? 14.712 -5.404 -8.416 1.00 94.81 82 ASN A O 1
ATOM 685 N N . HIS A 1 83 ? 12.638 -4.730 -8.939 1.00 95.00 83 HIS A N 1
ATOM 686 C CA . HIS A 1 83 ? 13.060 -3.472 -9.550 1.00 95.00 83 HIS A CA 1
ATOM 687 C C . HIS A 1 83 ? 12.576 -2.253 -8.777 1.00 95.00 83 HIS A C 1
ATOM 689 O O . HIS A 1 83 ? 13.403 -1.429 -8.383 1.00 95.00 83 HIS A O 1
ATOM 695 N N . ALA A 1 84 ? 11.267 -2.136 -8.557 1.00 97.06 84 ALA A N 1
ATOM 696 C CA . ALA A 1 84 ? 10.653 -1.125 -7.704 1.00 97.06 84 ALA A CA 1
ATOM 697 C C . ALA A 1 84 ? 9.144 -1.374 -7.563 1.00 97.06 84 ALA A C 1
ATOM 699 O O . ALA A 1 84 ? 8.520 -1.894 -8.487 1.00 97.06 84 ALA A O 1
ATOM 700 N N . PRO A 1 85 ? 8.523 -0.930 -6.459 1.00 97.62 85 PRO A N 1
ATOM 701 C CA . PRO A 1 85 ? 7.072 -0.873 -6.392 1.00 97.62 85 PRO A CA 1
ATOM 702 C C . PRO A 1 85 ? 6.507 0.186 -7.346 1.00 97.62 85 PRO A C 1
ATOM 704 O O . PRO A 1 85 ? 7.129 1.230 -7.557 1.00 97.62 85 PRO A O 1
ATOM 707 N N . VAL A 1 86 ? 5.306 -0.050 -7.877 1.00 96.62 86 VAL A N 1
ATOM 708 C CA . VAL A 1 86 ? 4.605 0.923 -8.735 1.00 96.62 86 VAL A CA 1
ATOM 709 C C . VAL A 1 86 ? 3.930 1.999 -7.887 1.00 96.62 86 VAL A C 1
ATOM 711 O O . VAL A 1 86 ? 4.010 3.183 -8.206 1.00 96.62 86 VAL A O 1
ATOM 714 N N . SER A 1 87 ? 3.296 1.597 -6.783 1.00 96.81 87 SER A N 1
ATOM 715 C CA . SER A 1 87 ? 2.637 2.510 -5.842 1.00 96.81 87 SER A CA 1
ATOM 716 C C . SER A 1 87 ? 3.096 2.270 -4.409 1.00 96.81 87 SER A C 1
ATOM 718 O O . SER A 1 87 ? 3.480 1.163 -4.031 1.00 96.81 87 SER A O 1
ATOM 720 N N . VAL A 1 88 ? 3.055 3.320 -3.591 1.00 98.31 88 VAL A N 1
ATOM 721 C CA . VAL A 1 88 ? 3.492 3.287 -2.192 1.00 98.31 88 VAL A CA 1
ATOM 722 C C . VAL A 1 88 ? 2.588 4.174 -1.347 1.00 98.31 88 VAL A C 1
ATOM 724 O O . VAL A 1 88 ? 2.261 5.296 -1.726 1.00 98.31 88 VAL A O 1
ATOM 727 N N . PHE A 1 89 ? 2.274 3.694 -0.150 1.00 98.69 89 PHE A N 1
ATOM 728 C CA . PHE A 1 89 ? 1.472 4.379 0.848 1.00 98.69 89 PHE A CA 1
ATOM 729 C C . PHE A 1 89 ? 2.212 4.367 2.187 1.00 98.69 89 PHE A C 1
ATOM 731 O O . PHE A 1 89 ? 2.679 3.325 2.649 1.00 98.69 89 PHE A O 1
ATOM 738 N N . VAL A 1 90 ? 2.316 5.535 2.824 1.00 98.75 90 VAL A N 1
ATOM 739 C CA . VAL A 1 90 ? 2.989 5.702 4.121 1.00 98.75 90 VAL A CA 1
ATOM 740 C C . VAL A 1 90 ? 1.959 6.074 5.180 1.00 98.75 90 VAL A C 1
ATOM 742 O O . VAL A 1 90 ? 1.279 7.093 5.050 1.00 98.75 90 VAL A O 1
ATOM 745 N N . ALA A 1 91 ? 1.845 5.266 6.236 1.00 98.50 91 ALA A N 1
ATOM 746 C CA . ALA A 1 91 ? 0.886 5.526 7.302 1.00 98.50 91 ALA A CA 1
ATOM 747 C C . ALA A 1 91 ? 1.220 6.837 8.028 1.00 98.50 91 ALA A C 1
ATOM 749 O O . ALA A 1 91 ? 2.382 7.138 8.305 1.00 98.50 91 ALA A O 1
ATOM 750 N N . ASN A 1 92 ? 0.192 7.585 8.433 1.00 98.12 92 ASN A N 1
ATOM 751 C CA . ASN A 1 92 ? 0.342 8.850 9.166 1.00 98.12 92 ASN A CA 1
ATOM 752 C C . ASN A 1 92 ? 1.035 8.703 10.531 1.00 98.12 92 ASN A C 1
ATOM 754 O O . ASN A 1 92 ? 1.494 9.699 11.096 1.00 98.12 92 ASN A O 1
ATOM 758 N N . THR A 1 93 ? 1.105 7.480 11.059 1.00 97.94 93 THR A N 1
ATOM 759 C CA . THR A 1 93 ? 1.834 7.120 12.280 1.00 97.94 93 THR A CA 1
ATOM 760 C C . THR A 1 93 ? 3.316 6.843 12.023 1.00 97.94 93 THR A C 1
ATOM 762 O O . THR A 1 93 ? 4.111 6.940 12.957 1.00 97.94 93 THR A O 1
ATOM 765 N N . GLY A 1 94 ? 3.698 6.528 10.779 1.00 98.06 94 GLY A N 1
ATOM 766 C CA . GLY A 1 94 ? 5.028 6.049 10.391 1.00 98.06 94 GLY A CA 1
ATOM 767 C C . GLY A 1 94 ? 5.302 4.585 10.749 1.00 98.06 94 GLY A C 1
ATOM 768 O O . GLY A 1 94 ? 6.413 4.109 10.528 1.00 98.06 94 GLY A O 1
ATOM 769 N N . ASN A 1 95 ? 4.317 3.868 11.304 1.00 98.56 95 ASN A N 1
ATOM 770 C CA . ASN A 1 95 ? 4.485 2.477 11.736 1.00 98.56 95 ASN A CA 1
ATOM 771 C C . ASN A 1 95 ? 4.398 1.470 10.589 1.00 98.56 95 ASN A C 1
ATOM 773 O O . ASN A 1 95 ? 4.898 0.359 10.741 1.00 98.56 95 ASN A O 1
ATOM 777 N N . TYR A 1 96 ? 3.770 1.848 9.477 1.00 98.81 96 TYR A N 1
ATOM 778 C CA . TYR A 1 96 ? 3.555 0.962 8.343 1.00 98.81 96 TYR A CA 1
ATOM 779 C C . TYR A 1 96 ? 3.817 1.666 7.020 1.00 98.81 96 TYR A C 1
ATOM 781 O O . TYR A 1 96 ? 3.530 2.857 6.850 1.00 98.81 96 TYR A O 1
ATOM 789 N N . VAL A 1 97 ? 4.335 0.887 6.080 1.00 98.81 97 VAL A N 1
ATOM 790 C CA . VAL A 1 97 ? 4.446 1.232 4.666 1.00 98.81 97 VAL A CA 1
ATOM 791 C C . VAL A 1 97 ? 3.819 0.097 3.874 1.00 98.81 97 VAL A C 1
ATOM 793 O O . VAL A 1 97 ? 4.130 -1.068 4.115 1.00 98.81 97 VAL A O 1
ATOM 796 N N . VAL A 1 98 ? 2.950 0.442 2.931 1.00 98.88 98 VAL A N 1
ATOM 797 C CA . VAL A 1 98 ? 2.351 -0.510 1.995 1.00 98.88 98 VAL A CA 1
ATOM 798 C C . VAL A 1 98 ? 2.858 -0.179 0.603 1.00 98.88 98 VAL A C 1
ATOM 800 O O . VAL A 1 98 ? 2.775 0.970 0.174 1.00 98.88 98 VAL A O 1
ATOM 803 N N . THR A 1 99 ? 3.398 -1.165 -0.098 1.00 98.69 99 THR A N 1
ATOM 804 C CA . THR A 1 99 ? 3.773 -1.027 -1.506 1.00 98.69 99 THR A CA 1
ATOM 805 C C . THR A 1 99 ? 2.884 -1.909 -2.362 1.00 98.69 99 THR A C 1
ATOM 807 O O . THR A 1 99 ? 2.419 -2.948 -1.894 1.00 98.69 99 THR A O 1
ATOM 810 N N . MET A 1 100 ? 2.642 -1.494 -3.600 1.00 98.50 100 MET A N 1
ATOM 811 C CA . MET A 1 100 ? 1.817 -2.240 -4.541 1.00 98.50 100 MET A CA 1
ATOM 812 C C . MET A 1 100 ? 2.529 -2.410 -5.873 1.00 98.50 100 MET A C 1
ATOM 814 O O . MET A 1 100 ? 3.139 -1.466 -6.393 1.00 98.50 100 MET A O 1
ATOM 818 N N . ASP A 1 101 ? 2.384 -3.624 -6.390 1.00 97.75 101 ASP A N 1
ATOM 819 C CA . ASP A 1 101 ? 2.908 -4.125 -7.652 1.00 97.75 101 ASP A CA 1
ATOM 820 C C . ASP A 1 101 ? 4.434 -4.124 -7.773 1.00 97.75 101 ASP A C 1
ATOM 822 O O . ASP A 1 101 ? 5.179 -3.638 -6.918 1.00 97.75 101 ASP A O 1
ATOM 826 N N . GLU A 1 102 ? 4.895 -4.718 -8.868 1.00 96.06 102 GLU A N 1
ATOM 827 C CA . GLU A 1 102 ? 6.276 -4.699 -9.320 1.00 96.06 102 GLU A CA 1
ATOM 828 C C . GLU A 1 102 ? 6.341 -3.981 -10.666 1.00 96.06 102 GLU A C 1
ATOM 830 O O . GLU A 1 102 ? 5.517 -4.200 -11.558 1.00 96.06 102 GLU A O 1
ATOM 835 N N . TRP A 1 103 ? 7.337 -3.120 -10.830 1.00 94.06 103 TRP A N 1
ATOM 836 C CA . TRP A 1 103 ? 7.565 -2.444 -12.095 1.00 94.06 103 TRP A CA 1
ATOM 837 C C . TRP A 1 103 ? 7.880 -3.466 -13.203 1.00 94.06 103 TRP A C 1
ATOM 839 O O . TRP A 1 103 ? 8.725 -4.339 -13.015 1.00 94.06 103 TRP A O 1
ATOM 849 N N . HIS A 1 104 ? 7.221 -3.343 -14.363 1.00 90.56 104 HIS A N 1
ATOM 850 C CA . HIS A 1 104 ? 7.163 -4.333 -15.464 1.00 90.56 104 HIS A CA 1
ATOM 851 C C . HIS A 1 104 ? 6.374 -5.631 -15.202 1.00 90.56 104 HIS A C 1
ATOM 853 O O . HIS A 1 104 ? 6.127 -6.368 -16.161 1.00 90.56 104 HIS A O 1
ATOM 859 N N . SER A 1 105 ? 5.925 -5.877 -13.970 1.00 92.06 105 SER A N 1
ATOM 860 C CA . SER A 1 105 ? 5.222 -7.103 -13.571 1.00 92.06 105 SER A CA 1
ATOM 861 C C . SER A 1 105 ? 4.051 -6.795 -12.625 1.00 92.06 105 SER A C 1
ATOM 863 O O . SER A 1 105 ? 4.018 -7.230 -11.470 1.00 92.06 105 SER A O 1
ATOM 865 N N . VAL A 1 106 ? 3.071 -6.011 -13.086 1.00 93.50 106 VAL A N 1
ATOM 866 C CA . VAL A 1 106 ? 1.889 -5.676 -12.267 1.00 93.50 106 VAL A CA 1
ATOM 867 C C . VAL A 1 106 ? 1.156 -6.960 -11.879 1.00 93.50 106 VAL A C 1
ATOM 869 O O . VAL A 1 106 ? 0.962 -7.849 -12.710 1.00 93.50 106 VAL A O 1
ATOM 872 N N . GLY A 1 107 ? 0.778 -7.069 -10.607 1.00 92.81 107 GLY A N 1
ATOM 873 C CA . GLY A 1 107 ? 0.167 -8.269 -10.043 1.00 92.81 107 GLY A CA 1
ATOM 874 C C . GLY A 1 107 ? 1.131 -9.378 -9.597 1.00 92.81 107 GLY A C 1
ATOM 875 O O . GLY A 1 107 ? 0.655 -10.365 -9.044 1.00 92.81 107 GLY A O 1
ATOM 876 N N . GLU A 1 108 ? 2.456 -9.244 -9.764 1.00 93.81 108 GLU A N 1
ATOM 877 C CA . GLU A 1 108 ? 3.436 -10.204 -9.204 1.00 93.81 108 GLU A CA 1
ATOM 878 C C . GLU A 1 108 ? 3.646 -9.999 -7.693 1.00 93.81 108 GLU A C 1
ATOM 880 O O . GLU A 1 108 ? 3.666 -10.959 -6.922 1.00 93.81 108 GLU A O 1
ATOM 885 N N . LEU A 1 109 ? 3.713 -8.736 -7.254 1.00 96.94 109 LEU A N 1
ATOM 886 C CA . LEU A 1 109 ? 3.718 -8.336 -5.841 1.00 96.94 109 LEU A CA 1
ATOM 887 C C . LEU A 1 109 ? 2.553 -7.374 -5.533 1.00 96.94 109 LEU A C 1
ATOM 889 O O . LEU A 1 109 ? 2.809 -6.213 -5.208 1.00 96.94 109 LEU A O 1
ATOM 893 N N . PRO A 1 110 ? 1.281 -7.816 -5.643 1.00 97.50 110 PRO A N 1
ATOM 894 C CA . PRO A 1 110 ? 0.098 -6.967 -5.504 1.00 97.50 110 PRO A CA 1
ATOM 895 C C . PRO A 1 110 ? 0.151 -6.045 -4.292 1.00 97.50 110 PRO A C 1
ATOM 897 O O . PRO A 1 110 ? 0.014 -4.833 -4.422 1.00 97.50 110 PRO A O 1
ATOM 900 N N . VAL A 1 111 ? 0.398 -6.605 -3.107 1.00 98.75 111 VAL A N 1
ATOM 901 C CA . VAL A 1 111 ? 0.511 -5.830 -1.873 1.00 98.75 111 VAL A CA 1
ATOM 902 C C . VAL A 1 111 ? 1.643 -6.384 -1.029 1.00 98.75 111 VAL A C 1
ATOM 904 O O . VAL A 1 111 ? 1.683 -7.576 -0.726 1.00 98.75 111 VAL A O 1
ATOM 907 N N . VAL A 1 112 ? 2.535 -5.505 -0.586 1.00 98.81 112 VAL A N 1
ATOM 908 C CA . VAL A 1 112 ? 3.560 -5.824 0.406 1.00 98.81 112 VAL A CA 1
ATOM 909 C C . VAL A 1 112 ? 3.433 -4.866 1.579 1.00 98.81 112 VAL A C 1
ATOM 911 O O . VAL A 1 112 ? 3.391 -3.648 1.402 1.00 98.81 112 VAL A O 1
ATOM 914 N N . VAL A 1 113 ? 3.387 -5.422 2.786 1.00 98.88 113 VAL A N 1
ATOM 915 C CA . VAL A 1 113 ? 3.285 -4.670 4.036 1.00 98.88 113 VAL A CA 1
ATOM 916 C C . VAL A 1 113 ? 4.625 -4.715 4.757 1.00 98.88 113 VAL A C 1
ATOM 918 O O . VAL A 1 113 ? 5.163 -5.791 5.035 1.00 98.88 113 VAL A O 1
ATOM 921 N N . TYR A 1 114 ? 5.135 -3.538 5.103 1.00 98.81 114 TYR A N 1
ATOM 922 C CA . TYR A 1 114 ? 6.340 -3.356 5.902 1.00 98.81 114 TYR A CA 1
ATOM 923 C C . TYR A 1 114 ? 6.008 -2.687 7.233 1.00 98.81 114 TYR A C 1
ATOM 925 O O . TYR A 1 114 ? 5.207 -1.751 7.295 1.00 98.81 114 TYR A O 1
ATOM 933 N N . GLY A 1 115 ? 6.658 -3.158 8.295 1.00 98.69 115 GLY A N 1
ATOM 934 C CA . GLY A 1 115 ? 6.502 -2.656 9.653 1.00 98.69 115 GLY A CA 1
ATOM 935 C C . GLY A 1 115 ? 7.394 -1.456 9.980 1.00 98.69 115 GLY A C 1
ATOM 936 O O . GLY A 1 115 ? 8.121 -0.905 9.148 1.00 98.69 115 GLY A O 1
ATOM 937 N N . LYS A 1 116 ? 7.359 -1.065 11.256 1.00 98.25 116 LYS A N 1
ATOM 938 C CA . LYS A 1 116 ? 7.929 0.195 11.763 1.00 98.25 116 LYS A CA 1
ATOM 939 C C . LYS A 1 116 ? 9.453 0.321 11.626 1.00 98.25 116 LYS A C 1
ATOM 941 O O . LYS A 1 116 ? 9.984 1.420 11.751 1.00 98.25 116 LYS A O 1
ATOM 946 N N . ARG A 1 117 ? 10.173 -0.785 11.427 1.00 98.06 117 ARG A N 1
ATOM 947 C CA . ARG A 1 117 ? 11.634 -0.852 11.217 1.00 98.06 117 ARG A CA 1
ATOM 948 C C . ARG A 1 117 ? 11.986 -1.326 9.801 1.00 98.06 117 ARG A C 1
ATOM 950 O O . ARG A 1 117 ? 13.137 -1.699 9.560 1.00 98.06 117 ARG A O 1
ATOM 957 N N . GLY A 1 118 ? 11.013 -1.334 8.890 1.00 98.38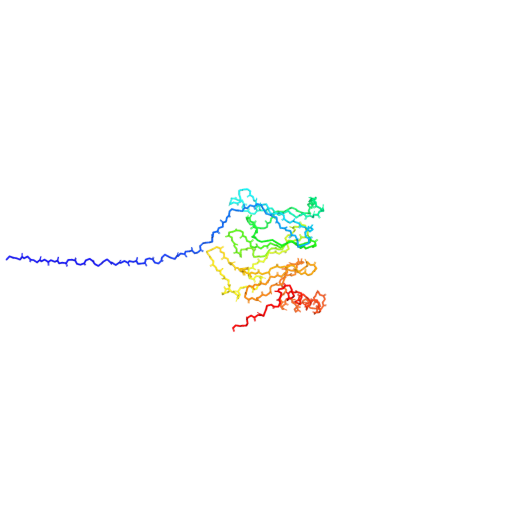 118 GLY A N 1
ATOM 958 C CA . GLY A 1 118 ? 11.156 -1.857 7.535 1.00 98.38 118 GLY A CA 1
ATOM 959 C C . GLY A 1 118 ? 11.208 -3.385 7.479 1.00 98.38 118 GLY A C 1
ATOM 960 O O . GLY A 1 118 ? 11.671 -3.933 6.483 1.00 98.38 118 GLY A O 1
ATOM 961 N N . GLU A 1 119 ? 10.801 -4.087 8.543 1.00 98.25 119 GLU A N 1
ATOM 962 C CA . GLU A 1 119 ? 10.640 -5.540 8.505 1.00 98.25 119 GLU A CA 1
ATOM 963 C C . GLU A 1 119 ? 9.459 -5.931 7.612 1.00 98.25 119 GLU A C 1
ATOM 965 O O . GLU A 1 119 ? 8.434 -5.253 7.600 1.00 98.25 119 GLU A O 1
ATOM 970 N N . LEU A 1 120 ? 9.597 -7.032 6.877 1.00 98.62 120 LEU A N 1
ATOM 971 C CA . LEU A 1 120 ? 8.508 -7.582 6.080 1.00 98.62 120 LEU A CA 1
ATOM 972 C C . LEU A 1 120 ? 7.439 -8.173 7.008 1.00 98.62 120 LEU A C 1
ATOM 974 O O . LEU A 1 120 ? 7.737 -9.070 7.795 1.00 98.62 120 LEU A O 1
ATOM 978 N N . VAL A 1 121 ? 6.205 -7.684 6.898 1.00 98.69 121 VAL A N 1
ATOM 979 C CA . VAL A 1 121 ? 5.038 -8.215 7.622 1.00 98.69 121 VAL A CA 1
ATOM 980 C C . VAL A 1 121 ? 4.320 -9.247 6.753 1.00 98.69 121 VAL A C 1
ATOM 982 O O . VAL A 1 121 ? 4.087 -10.386 7.176 1.00 98.69 121 VAL A O 1
ATOM 985 N N . ARG A 1 122 ? 4.018 -8.874 5.503 1.00 98.62 122 ARG A N 1
ATOM 986 C CA . ARG A 1 122 ? 3.266 -9.713 4.566 1.00 98.62 122 ARG A CA 1
ATOM 987 C C . ARG A 1 122 ? 3.608 -9.405 3.116 1.00 98.62 122 ARG A C 1
ATOM 989 O O . ARG A 1 122 ? 3.831 -8.251 2.765 1.00 98.62 122 ARG A O 1
ATOM 996 N N . VAL A 1 123 ? 3.588 -10.446 2.291 1.00 98.56 123 VAL A N 1
ATOM 997 C CA . VAL A 1 123 ? 3.465 -10.360 0.833 1.00 98.56 123 VAL A CA 1
ATOM 998 C C . VAL A 1 123 ? 2.141 -11.018 0.472 1.00 98.56 123 VAL A C 1
ATOM 1000 O O . VAL A 1 123 ? 1.911 -12.164 0.863 1.00 98.56 123 VAL A O 1
ATOM 1003 N N . HIS A 1 124 ? 1.280 -10.310 -0.247 1.00 98.44 124 HIS A N 1
ATOM 1004 C CA . HIS A 1 124 ? 0.060 -10.875 -0.800 1.00 98.44 124 HIS A CA 1
ATOM 1005 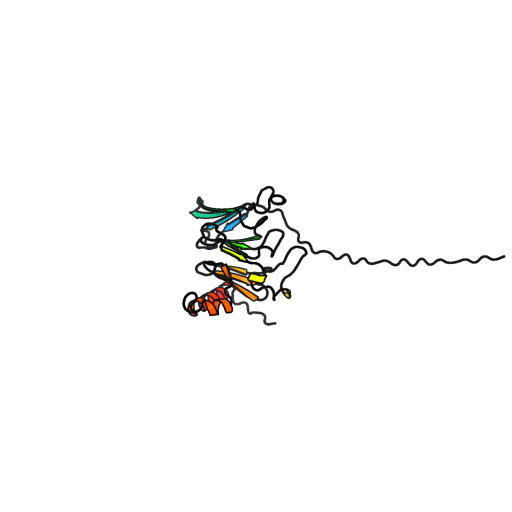C C . HIS A 1 124 ? 0.213 -11.164 -2.285 1.00 98.44 124 HIS A C 1
ATOM 1007 O O . HIS A 1 124 ? 0.768 -10.347 -3.015 1.00 98.44 124 HIS A O 1
ATOM 1013 N N . SER A 1 125 ? -0.347 -12.290 -2.716 1.00 96.81 125 SER A N 1
ATOM 1014 C CA . SER A 1 125 ? -0.681 -12.560 -4.113 1.00 96.81 125 SER A CA 1
ATOM 1015 C C . SER A 1 125 ? -2.122 -12.121 -4.393 1.00 96.81 125 SER A C 1
ATOM 1017 O O . SER A 1 125 ? -2.872 -11.806 -3.470 1.00 96.81 125 SER A O 1
ATOM 1019 N N . THR A 1 126 ? -2.551 -12.137 -5.656 1.00 95.38 126 THR A N 1
ATOM 1020 C CA . THR A 1 126 ? -3.962 -11.905 -6.010 1.00 95.38 126 THR A CA 1
ATOM 1021 C C . THR A 1 126 ? -4.873 -12.921 -5.322 1.00 95.38 126 THR A C 1
ATOM 1023 O O . THR A 1 126 ? -5.936 -12.567 -4.819 1.00 95.38 126 THR A O 1
ATOM 1026 N N . ASP A 1 127 ? -4.417 -14.168 -5.210 1.00 95.06 127 ASP A N 1
ATOM 1027 C CA . ASP A 1 127 ? -5.148 -15.243 -4.543 1.00 95.06 127 ASP A CA 1
ATOM 1028 C C . ASP A 1 127 ? -5.310 -14.980 -3.042 1.00 95.06 127 ASP A C 1
ATOM 1030 O O . ASP A 1 127 ? -6.410 -15.136 -2.519 1.00 95.06 127 ASP A O 1
ATOM 1034 N N . SER A 1 128 ? -4.260 -14.528 -2.341 1.00 96.62 128 SER A N 1
ATOM 1035 C CA . SER A 1 128 ? -4.365 -14.218 -0.905 1.00 96.62 128 SER A CA 1
ATOM 1036 C C . SER A 1 128 ? -5.079 -12.897 -0.605 1.00 96.62 128 SER A C 1
ATOM 1038 O O . SER A 1 128 ? -5.366 -12.607 0.553 1.00 96.62 128 SER A O 1
ATOM 1040 N N . LEU A 1 129 ? -5.380 -12.102 -1.635 1.00 97.50 129 LEU A N 1
ATOM 1041 C CA . LEU A 1 129 ? -6.331 -10.986 -1.577 1.00 97.50 129 LEU A CA 1
ATOM 1042 C C . LEU A 1 129 ? -7.766 -11.430 -1.909 1.00 97.50 129 LEU A C 1
ATOM 1044 O O . LEU A 1 129 ? -8.664 -10.593 -2.002 1.00 97.50 129 LEU A O 1
ATOM 1048 N N . GLY A 1 130 ? -7.986 -12.731 -2.114 1.00 95.88 130 GLY A N 1
ATOM 1049 C CA . GLY A 1 130 ? -9.286 -13.297 -2.448 1.00 95.88 130 GLY A CA 1
ATOM 1050 C C . GLY A 1 130 ? -9.761 -12.938 -3.856 1.00 95.88 130 GLY A C 1
ATOM 1051 O O . GLY A 1 130 ? -10.967 -12.872 -4.065 1.00 95.88 130 GLY A O 1
ATOM 1052 N N . LEU A 1 131 ? -8.852 -12.662 -4.800 1.00 96.06 131 LEU A N 1
ATOM 1053 C CA . LEU A 1 131 ? -9.184 -12.209 -6.164 1.00 96.06 131 LEU A CA 1
ATOM 1054 C C . LEU A 1 131 ? -9.194 -13.328 -7.208 1.00 96.06 131 LEU A C 1
ATOM 1056 O O . LEU A 1 131 ? -9.390 -13.071 -8.393 1.00 96.06 131 LEU A O 1
ATOM 1060 N N . LYS A 1 132 ? -8.965 -14.573 -6.785 1.00 92.50 132 LYS A N 1
ATOM 1061 C CA . LYS A 1 132 ? -8.918 -15.728 -7.685 1.00 92.50 132 LYS A CA 1
ATOM 1062 C C . LYS A 1 132 ? -10.214 -15.899 -8.485 1.00 92.50 132 LYS A C 1
ATOM 1064 O O . LYS A 1 132 ? -10.161 -16.231 -9.666 1.00 92.50 132 LYS A O 1
ATOM 1069 N N . ASP A 1 133 ? -11.345 -15.637 -7.836 1.00 91.88 133 ASP A N 1
ATOM 1070 C CA . ASP A 1 133 ? -12.679 -15.776 -8.419 1.00 91.88 133 ASP A CA 1
ATOM 1071 C C . ASP A 1 133 ? -13.190 -14.477 -9.074 1.00 91.88 133 ASP A C 1
ATOM 1073 O O . ASP A 1 133 ? -14.323 -14.454 -9.528 1.00 91.88 133 ASP A O 1
ATOM 1077 N N . ASP A 1 134 ? -12.371 -13.415 -9.133 1.00 94.06 134 ASP A N 1
ATOM 1078 C CA . ASP A 1 134 ? -12.710 -12.121 -9.761 1.00 94.06 134 ASP A CA 1
ATOM 1079 C C . ASP A 1 134 ? -11.956 -11.904 -11.092 1.00 94.06 134 ASP A C 1
ATOM 1081 O O . ASP A 1 134 ? -11.781 -10.772 -11.557 1.00 94.06 134 ASP A O 1
ATOM 1085 N N . ILE A 1 135 ? -11.413 -12.967 -11.691 1.00 91.75 135 ILE A N 1
ATOM 1086 C CA . ILE A 1 135 ? -10.461 -12.861 -12.805 1.00 91.75 135 ILE A CA 1
ATOM 1087 C C . ILE A 1 135 ? -11.061 -12.189 -14.046 1.00 91.75 135 ILE A C 1
ATOM 1089 O O . ILE A 1 135 ? -10.346 -11.543 -14.810 1.00 91.75 135 ILE A O 1
ATOM 1093 N N . GLU A 1 136 ? -12.375 -12.292 -14.234 1.00 93.94 136 GLU A N 1
ATOM 1094 C CA . GLU A 1 136 ? -13.134 -11.650 -15.305 1.00 93.94 136 GLU A CA 1
ATOM 1095 C C . GLU A 1 136 ? -13.125 -10.119 -15.227 1.00 93.94 136 GLU A C 1
ATOM 1097 O O . GLU A 1 136 ? -13.316 -9.454 -16.246 1.00 93.94 136 GLU A O 1
ATOM 1102 N N . HIS A 1 137 ? -12.873 -9.557 -14.042 1.00 94.38 137 HIS A N 1
ATOM 1103 C CA . HIS A 1 137 ? -12.734 -8.119 -13.828 1.00 94.38 137 HIS A CA 1
ATOM 1104 C C . HIS A 1 137 ? -11.293 -7.629 -14.026 1.00 94.38 137 HIS A C 1
ATOM 1106 O O . HIS A 1 137 ? -11.047 -6.424 -14.071 1.00 94.38 137 HIS A O 1
ATOM 1112 N N . ILE A 1 138 ? -10.327 -8.542 -14.155 1.00 94.00 138 ILE A N 1
ATOM 1113 C CA . ILE A 1 138 ? -8.902 -8.219 -14.189 1.00 94.00 138 ILE A CA 1
ATOM 1114 C C . ILE A 1 138 ? -8.401 -8.276 -15.627 1.00 94.00 138 ILE A C 1
ATOM 1116 O O . ILE A 1 138 ? -8.289 -9.334 -16.249 1.00 94.00 138 ILE A O 1
ATOM 1120 N N . LYS A 1 139 ? -8.016 -7.117 -16.156 1.00 92.31 139 LYS A N 1
ATOM 1121 C CA . LYS A 1 139 ? -7.353 -7.036 -17.455 1.00 92.31 139 LYS A CA 1
ATOM 1122 C C . LYS A 1 139 ? -5.978 -7.704 -17.393 1.00 92.31 139 LYS A C 1
ATOM 1124 O O . LYS A 1 139 ? -5.149 -7.384 -16.542 1.00 92.31 139 LYS A O 1
ATOM 1129 N N . GLN A 1 140 ? -5.723 -8.586 -18.355 1.00 90.88 140 GLN A N 1
ATOM 1130 C CA . GLN A 1 140 ? -4.460 -9.308 -18.482 1.00 90.88 140 GLN A CA 1
ATOM 1131 C C . GLN A 1 140 ? -3.703 -8.902 -19.743 1.00 90.88 140 GLN A C 1
ATOM 1133 O O . GLN A 1 140 ? -4.283 -8.675 -20.811 1.00 90.88 140 GLN A O 1
ATOM 1138 N N . THR A 1 141 ? -2.386 -8.848 -19.613 1.00 86.56 141 THR A N 1
ATOM 1139 C CA . THR A 1 141 ? -1.435 -8.736 -20.719 1.00 86.56 141 THR A CA 1
ATOM 1140 C C . THR A 1 141 ? -0.449 -9.897 -20.651 1.00 86.56 141 THR A C 1
ATOM 1142 O O . THR A 1 141 ? -0.606 -10.807 -19.841 1.00 86.56 141 THR A O 1
ATOM 1145 N N . VAL A 1 142 ? 0.569 -9.904 -21.514 1.00 82.94 142 VAL A N 1
ATOM 1146 C CA . VAL A 1 142 ? 1.567 -10.991 -21.526 1.00 82.94 142 VAL A CA 1
ATOM 1147 C C . VAL A 1 142 ? 2.276 -11.148 -20.176 1.00 82.94 142 VAL A C 1
ATOM 1149 O O . VAL A 1 142 ? 2.626 -12.264 -19.805 1.00 82.94 142 VAL A O 1
ATOM 1152 N N . SER A 1 143 ? 2.501 -10.047 -19.457 1.00 80.62 143 SER A N 1
ATOM 1153 C CA . SER A 1 143 ? 3.329 -10.024 -18.246 1.00 80.62 143 SER A CA 1
ATOM 1154 C C . SER A 1 143 ? 2.686 -9.289 -17.072 1.00 80.62 143 SER A C 1
ATOM 1156 O O . SER A 1 143 ? 3.375 -8.977 -16.105 1.00 80.62 143 SER A O 1
ATOM 1158 N N . SER A 1 144 ? 1.401 -8.934 -17.143 1.00 89.62 144 SER A N 1
ATOM 1159 C CA . SER A 1 144 ? 0.760 -8.142 -16.090 1.00 89.62 144 SER A CA 1
ATOM 1160 C C . SER A 1 144 ? -0.707 -8.497 -15.879 1.00 89.62 144 SER A C 1
ATOM 1162 O O . SER A 1 144 ? -1.457 -8.761 -16.823 1.00 89.62 144 SER A O 1
ATOM 1164 N N . TYR A 1 145 ? -1.100 -8.452 -14.609 1.00 93.00 145 TYR A N 1
ATOM 1165 C CA . TYR A 1 145 ? -2.463 -8.598 -14.114 1.00 93.00 145 TYR A CA 1
ATOM 1166 C C . TYR A 1 145 ? -2.868 -7.270 -13.488 1.00 93.00 145 TYR A C 1
ATOM 1168 O O . TYR A 1 145 ? -2.460 -6.958 -12.374 1.00 93.00 145 TYR A O 1
ATOM 1176 N N . TRP A 1 146 ? -3.657 -6.473 -14.201 1.00 94.44 146 TRP A N 1
ATOM 1177 C CA . TRP A 1 146 ? -4.024 -5.111 -13.804 1.00 94.44 146 TRP A CA 1
ATOM 1178 C C . TRP A 1 146 ? -5.164 -5.113 -12.773 1.00 94.44 146 TRP A C 1
ATOM 1180 O O . TRP A 1 146 ? -6.249 -4.588 -13.000 1.00 94.44 146 TRP A O 1
ATOM 1190 N N . TRP A 1 147 ? -4.926 -5.764 -11.636 1.00 96.62 147 TRP A N 1
ATOM 1191 C CA . TRP A 1 147 ? -5.931 -6.068 -10.614 1.00 96.62 147 TRP A CA 1
ATOM 1192 C C . TRP A 1 147 ? -6.433 -4.831 -9.854 1.00 96.62 147 TRP A C 1
ATOM 1194 O O . TRP A 1 147 ? -7.552 -4.829 -9.348 1.00 96.62 147 TRP A O 1
ATOM 1204 N N . ASN A 1 148 ? -5.614 -3.781 -9.773 1.00 95.94 148 ASN A N 1
ATOM 1205 C CA . ASN A 1 148 ? -5.898 -2.530 -9.070 1.00 95.94 148 ASN A CA 1
ATOM 1206 C C . ASN A 1 148 ? -6.159 -1.350 -10.026 1.00 95.94 148 ASN A C 1
ATOM 1208 O O . ASN A 1 148 ? -6.105 -0.195 -9.588 1.00 95.94 148 ASN A O 1
ATOM 1212 N N . GLU A 1 149 ? -6.447 -1.618 -11.307 1.00 93.50 149 GLU A N 1
ATOM 1213 C CA . GLU A 1 149 ? -6.860 -0.591 -12.274 1.00 93.50 149 GLU A CA 1
ATOM 1214 C C . GLU A 1 149 ? -8.074 0.176 -11.725 1.00 93.50 149 GLU A C 1
ATOM 1216 O O . GLU A 1 149 ? -9.031 -0.425 -11.224 1.00 93.50 149 GLU A O 1
ATOM 1221 N N . ASP A 1 150 ? -7.986 1.509 -11.755 1.00 94.56 150 ASP A N 1
ATOM 1222 C CA . ASP A 1 150 ? -8.974 2.450 -11.209 1.00 94.56 150 ASP A CA 1
ATOM 1223 C C . ASP A 1 150 ? -9.358 2.219 -9.732 1.00 94.56 150 ASP A C 1
ATOM 1225 O O . ASP A 1 150 ? -10.437 2.611 -9.274 1.00 94.56 150 ASP A O 1
ATOM 1229 N N . SER A 1 151 ? -8.467 1.599 -8.953 1.00 96.56 151 SER A N 1
ATOM 1230 C CA . SER A 1 151 ? -8.679 1.407 -7.519 1.00 96.56 151 SER A CA 1
ATOM 1231 C C . SER A 1 151 ? -8.448 2.681 -6.699 1.00 96.56 151 SER A C 1
ATOM 1233 O O . SER A 1 151 ? -7.759 3.619 -7.102 1.00 96.56 151 SER A O 1
ATOM 1235 N N . THR A 1 152 ? -9.031 2.719 -5.500 1.00 97.56 152 THR A N 1
ATOM 1236 C CA . THR A 1 152 ? -8.762 3.749 -4.487 1.00 97.56 152 THR A CA 1
ATOM 1237 C C . THR A 1 152 ? -8.217 3.098 -3.226 1.00 97.56 152 THR A C 1
ATOM 1239 O O . THR A 1 152 ? -8.904 2.275 -2.620 1.00 97.56 152 THR A O 1
ATOM 1242 N N . SER A 1 153 ? -7.026 3.514 -2.797 1.00 98.19 153 SER A N 1
ATOM 1243 C CA . SER A 1 153 ? -6.339 2.928 -1.642 1.00 98.19 153 SER A CA 1
ATOM 1244 C C . SER A 1 153 ? -6.021 3.974 -0.577 1.00 98.19 153 SER A C 1
ATOM 1246 O O . SER A 1 153 ? -5.610 5.088 -0.901 1.00 98.19 153 SER A O 1
ATOM 1248 N N . PHE A 1 154 ? -6.231 3.638 0.696 1.00 98.25 154 PHE A N 1
ATOM 1249 C CA . PHE A 1 154 ? -6.048 4.567 1.817 1.00 98.25 154 PHE A CA 1
ATOM 1250 C C . PHE A 1 154 ? -5.902 3.839 3.158 1.00 98.25 154 PHE A C 1
ATOM 1252 O O . PHE A 1 154 ? -6.326 2.697 3.323 1.00 98.25 154 PHE A O 1
ATOM 1259 N N . PHE A 1 155 ? -5.321 4.516 4.150 1.00 98.50 155 PHE A N 1
ATOM 1260 C CA . PHE A 1 155 ? -5.237 3.992 5.515 1.00 98.50 155 PHE A CA 1
ATOM 1261 C C . PHE A 1 155 ? -6.527 4.227 6.304 1.00 98.50 155 PHE A C 1
ATOM 1263 O O . PHE A 1 155 ? -7.228 5.220 6.112 1.00 98.50 155 PHE A O 1
ATOM 1270 N N . GLY A 1 156 ? -6.798 3.329 7.250 1.00 97.25 156 GLY A N 1
ATOM 1271 C CA . GLY A 1 156 ? -7.797 3.520 8.294 1.00 97.25 156 GLY A CA 1
ATOM 1272 C C . GLY A 1 156 ? -7.439 4.637 9.279 1.00 97.25 156 GLY A C 1
ATOM 1273 O O . GLY A 1 156 ? -6.313 5.138 9.268 1.00 97.25 156 GLY A O 1
ATOM 1274 N N . PRO A 1 157 ? -8.374 4.998 10.175 1.00 94.81 157 PRO A N 1
ATOM 1275 C CA . PRO A 1 157 ? -8.236 6.158 11.059 1.00 94.81 157 PRO A CA 1
ATOM 1276 C C . PRO A 1 157 ? -6.985 6.099 11.946 1.00 94.81 157 PRO A C 1
ATOM 1278 O O . PRO A 1 157 ? -6.276 7.093 12.071 1.00 94.81 157 PRO A O 1
ATOM 1281 N N . GLU A 1 158 ? -6.670 4.920 12.484 1.00 95.44 158 GLU A N 1
ATOM 1282 C CA . GLU A 1 158 ? -5.505 4.707 13.355 1.00 95.44 158 GLU A CA 1
ATOM 1283 C C . GLU A 1 158 ? -4.233 4.313 12.579 1.00 95.44 158 GLU A C 1
ATOM 1285 O O . GLU A 1 158 ? -3.163 4.129 13.157 1.00 95.44 158 GLU A O 1
ATOM 1290 N N . GLY A 1 159 ? -4.324 4.160 11.253 1.00 96.50 159 GLY A N 1
ATOM 1291 C CA . GLY A 1 159 ? -3.214 3.695 10.420 1.00 96.50 159 GLY A CA 1
ATOM 1292 C C . GLY A 1 159 ? -2.812 2.231 10.642 1.00 96.50 159 GLY A C 1
ATOM 1293 O O . GLY A 1 159 ? -1.727 1.850 10.220 1.00 96.50 159 GLY A O 1
ATOM 1294 N N . GLU A 1 160 ? -3.656 1.429 11.298 1.00 97.38 160 GLU A N 1
ATOM 1295 C CA . GLU A 1 160 ? -3.461 -0.017 11.527 1.00 97.38 160 GLU A CA 1
ATOM 1296 C C . GLU A 1 160 ? -4.216 -0.896 10.518 1.00 97.38 160 GLU A C 1
ATOM 1298 O O . GLU A 1 160 ? -4.065 -2.114 10.514 1.00 97.38 160 GLU A O 1
ATOM 1303 N N . THR A 1 161 ? -5.025 -0.281 9.657 1.00 98.44 161 THR A N 1
ATOM 1304 C CA . THR A 1 161 ? -5.770 -0.953 8.588 1.00 98.44 161 THR A CA 1
ATOM 1305 C C . THR A 1 161 ? -5.454 -0.275 7.264 1.00 98.44 161 THR A C 1
ATOM 1307 O O . THR A 1 161 ? -5.299 0.950 7.225 1.00 98.44 161 THR A O 1
ATOM 1310 N N . PHE A 1 162 ? -5.389 -1.041 6.182 1.00 98.75 162 PHE A N 1
ATOM 1311 C CA . PHE A 1 162 ? -5.285 -0.511 4.825 1.00 98.75 162 PHE A CA 1
ATOM 1312 C C . PHE A 1 162 ? -6.469 -0.973 3.982 1.00 98.75 162 PHE A C 1
ATOM 1314 O O . PHE A 1 162 ? -6.849 -2.141 4.021 1.00 98.75 162 PHE A O 1
ATOM 1321 N N . PHE A 1 163 ? -7.062 -0.039 3.250 1.00 98.69 163 PHE A N 1
ATOM 1322 C CA . PHE A 1 163 ? -8.231 -0.263 2.415 1.00 98.69 163 PHE A CA 1
ATOM 1323 C C . PHE A 1 163 ? -7.840 -0.155 0.952 1.00 98.69 163 PHE A C 1
ATOM 1325 O O . PHE A 1 163 ? -7.097 0.754 0.583 1.00 98.69 163 PHE A O 1
ATOM 1332 N N . ILE A 1 164 ? -8.394 -1.038 0.125 1.00 98.56 164 ILE A N 1
ATOM 1333 C CA . ILE A 1 164 ? -8.303 -0.966 -1.334 1.00 98.56 164 ILE A CA 1
ATOM 1334 C C . ILE A 1 164 ? -9.706 -1.193 -1.890 1.00 98.56 164 ILE A C 1
ATOM 1336 O O . ILE A 1 164 ? -10.280 -2.273 -1.752 1.00 98.56 164 ILE A O 1
ATOM 1340 N N . ARG A 1 165 ? -10.282 -0.169 -2.515 1.00 97.94 165 ARG A N 1
ATOM 1341 C CA . ARG A 1 165 ? -11.545 -0.268 -3.244 1.00 97.94 165 ARG A CA 1
ATOM 1342 C C . ARG A 1 165 ? -11.243 -0.515 -4.711 1.00 97.94 165 ARG A C 1
ATOM 1344 O O . ARG A 1 165 ? -10.711 0.371 -5.370 1.00 97.94 165 ARG A O 1
ATOM 1351 N N . LEU A 1 166 ? -11.605 -1.689 -5.207 1.00 97.56 166 LEU A N 1
ATOM 1352 C CA . LEU A 1 166 ? -11.439 -2.070 -6.608 1.00 97.56 166 LEU A CA 1
ATOM 1353 C C . LEU A 1 166 ? -12.568 -1.475 -7.458 1.00 97.56 166 LEU A C 1
ATOM 1355 O O . LEU A 1 166 ? -13.651 -1.176 -6.937 1.00 97.56 166 LEU A O 1
ATOM 1359 N N . HIS A 1 167 ? -12.332 -1.297 -8.760 1.00 95.81 167 HIS A N 1
ATOM 1360 C CA . HIS A 1 167 ? -13.269 -0.592 -9.641 1.00 95.81 167 HIS A CA 1
ATOM 1361 C C . HIS A 1 167 ? -14.624 -1.310 -9.786 1.00 95.81 167 HIS A C 1
ATOM 1363 O O . HIS A 1 167 ? -15.650 -0.649 -9.930 1.00 95.81 167 HIS A O 1
ATOM 1369 N N . TRP A 1 168 ? -14.660 -2.643 -9.652 1.00 95.25 168 TRP A N 1
ATOM 1370 C CA . TRP A 1 168 ? -15.900 -3.438 -9.637 1.00 95.25 168 TRP A CA 1
ATOM 1371 C C . TRP A 1 168 ? -16.624 -3.432 -8.285 1.00 95.25 168 TRP A C 1
ATOM 1373 O O . TRP A 1 168 ? -17.651 -4.078 -8.100 1.00 95.25 168 TRP A O 1
ATOM 1383 N N . GLY A 1 169 ? -16.116 -2.681 -7.311 1.00 95.00 169 GLY A N 1
ATOM 1384 C CA . GLY A 1 169 ? -16.799 -2.454 -6.050 1.00 95.00 169 GLY A CA 1
ATOM 1385 C C . GLY A 1 169 ? -16.477 -3.450 -4.936 1.00 95.00 169 GLY A C 1
ATOM 1386 O O . GLY A 1 169 ? -17.087 -3.370 -3.868 1.00 95.00 169 GLY A O 1
ATOM 1387 N N . LYS A 1 170 ? -15.500 -4.337 -5.114 1.00 96.12 170 LYS A N 1
ATOM 1388 C CA . LYS A 1 170 ? -14.936 -5.107 -3.999 1.00 96.12 170 LYS A CA 1
ATOM 1389 C C . LYS A 1 170 ? -14.092 -4.199 -3.100 1.00 96.12 170 LYS A C 1
ATOM 1391 O O . LYS A 1 170 ? -13.357 -3.339 -3.588 1.00 96.12 170 LYS A O 1
ATOM 1396 N N . LEU A 1 171 ? -14.243 -4.338 -1.783 1.00 97.38 171 LEU A N 1
ATOM 1397 C CA . LEU A 1 171 ? -13.438 -3.630 -0.786 1.00 97.38 171 LEU A CA 1
ATOM 1398 C C . LEU A 1 171 ? -12.529 -4.641 -0.093 1.00 97.38 171 LEU A C 1
ATOM 1400 O O . LEU A 1 171 ? -13.022 -5.529 0.591 1.00 97.38 171 LEU A O 1
ATOM 1404 N N . LEU A 1 172 ? -11.222 -4.482 -0.257 1.00 98.38 172 LEU A N 1
ATOM 1405 C CA . LEU A 1 172 ? -10.226 -5.223 0.504 1.00 98.38 172 LEU A CA 1
ATOM 1406 C C . LEU A 1 172 ? -9.869 -4.425 1.756 1.00 98.38 172 LEU A C 1
ATOM 1408 O O . LEU A 1 172 ? -9.667 -3.208 1.686 1.00 98.38 172 LEU A O 1
ATOM 1412 N N . MET A 1 173 ? -9.784 -5.116 2.886 1.00 98.44 173 MET A N 1
ATOM 1413 C CA . MET A 1 173 ? -9.409 -4.560 4.183 1.00 98.44 173 MET A CA 1
ATOM 1414 C C . MET A 1 173 ? -8.270 -5.395 4.746 1.00 98.44 173 MET A C 1
ATOM 1416 O O . MET A 1 173 ? -8.430 -6.597 4.897 1.00 98.44 173 MET A O 1
ATOM 1420 N N . LEU A 1 174 ? -7.130 -4.782 5.040 1.00 98.56 174 LEU A N 1
ATOM 1421 C CA . LEU A 1 174 ? -5.956 -5.483 5.560 1.00 98.56 174 LEU A CA 1
ATOM 1422 C C . LEU A 1 174 ? -5.658 -5.018 6.984 1.00 98.56 174 LEU A C 1
ATOM 1424 O O . LEU A 1 174 ? -5.483 -3.813 7.191 1.00 98.56 174 LEU A O 1
ATOM 1428 N N . GLU A 1 175 ? -5.555 -5.934 7.950 1.00 97.50 175 GLU A N 1
ATOM 1429 C CA . GLU A 1 175 ? -5.003 -5.635 9.278 1.00 97.50 175 GLU A CA 1
ATOM 1430 C C . GLU A 1 175 ? -3.479 -5.591 9.152 1.00 97.50 175 GLU A C 1
ATOM 1432 O O . GLU A 1 175 ? -2.842 -6.566 8.784 1.00 97.50 175 GLU A O 1
ATOM 1437 N N . LEU A 1 176 ? -2.851 -4.449 9.432 1.00 98.19 176 LEU A N 1
ATOM 1438 C CA . LEU A 1 176 ? -1.426 -4.260 9.133 1.00 98.19 176 LEU A CA 1
ATOM 1439 C C . LEU A 1 176 ? -0.489 -4.877 10.171 1.00 98.19 176 LEU A C 1
ATOM 1441 O O . LEU A 1 176 ? 0.722 -4.921 9.955 1.00 98.19 176 LEU A O 1
ATOM 1445 N N . ARG A 1 177 ? -1.014 -5.336 11.309 1.00 96.69 177 ARG A N 1
ATOM 1446 C CA . ARG A 1 177 ? -0.207 -5.952 12.367 1.00 96.69 177 ARG A CA 1
ATOM 1447 C C . ARG A 1 177 ? 0.430 -7.263 11.903 1.00 96.69 177 ARG A C 1
ATOM 1449 O O . ARG A 1 177 ? 1.618 -7.469 12.140 1.00 96.69 177 ARG A O 1
ATOM 1456 N N . ASP A 1 178 ? -0.362 -8.115 11.273 1.00 96.19 178 ASP A N 1
ATOM 1457 C CA . ASP A 1 178 ? -0.019 -9.433 10.723 1.00 96.19 178 ASP A CA 1
ATOM 1458 C C . ASP A 1 178 ? -0.099 -9.446 9.186 1.00 96.19 178 ASP A C 1
ATOM 1460 O O . ASP A 1 178 ? 0.578 -10.246 8.532 1.00 96.19 178 ASP A O 1
ATOM 1464 N N . GLY A 1 179 ? -0.820 -8.483 8.609 1.00 96.75 179 GLY A N 1
ATOM 1465 C CA . GLY A 1 179 ? -1.067 -8.377 7.179 1.00 96.75 179 GLY A CA 1
ATOM 1466 C C . GLY A 1 179 ? -2.196 -9.292 6.727 1.00 96.75 179 GLY A C 1
ATOM 1467 O O . GLY A 1 179 ? -2.165 -9.746 5.591 1.00 96.75 179 GLY A O 1
ATOM 1468 N N . ASP A 1 180 ? -3.147 -9.619 7.598 1.00 97.19 180 ASP A N 1
ATOM 1469 C CA . ASP A 1 180 ? -4.254 -10.494 7.230 1.00 97.19 180 ASP A CA 1
ATOM 1470 C C . ASP A 1 180 ? -5.331 -9.738 6.446 1.00 97.19 180 ASP A C 1
ATOM 1472 O O . ASP A 1 180 ? -5.635 -8.571 6.717 1.00 97.19 180 ASP A O 1
ATOM 1476 N N . LEU A 1 181 ? -5.931 -10.429 5.473 1.00 97.88 181 LEU A N 1
ATOM 1477 C CA . LEU A 1 181 ? -7.154 -9.973 4.825 1.00 97.88 181 LEU A CA 1
ATOM 1478 C C . LEU A 1 181 ? -8.311 -10.126 5.816 1.00 97.88 181 LEU A C 1
ATOM 1480 O O . LEU A 1 181 ? -8.616 -11.221 6.273 1.00 97.88 181 LEU A O 1
ATOM 1484 N N . MET A 1 182 ? -8.947 -9.009 6.140 1.00 96.94 182 MET A N 1
ATOM 1485 C CA . MET A 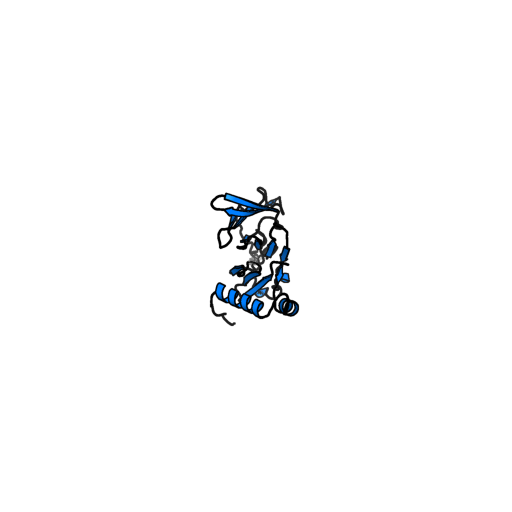1 182 ? -10.075 -8.928 7.054 1.00 96.94 182 MET A CA 1
ATOM 1486 C C . MET A 1 182 ? -11.379 -9.141 6.276 1.00 96.94 182 MET A C 1
ATOM 1488 O O . MET A 1 182 ? -12.107 -8.185 6.009 1.00 96.94 182 MET A O 1
ATOM 1492 N N . ASP A 1 183 ? -11.644 -10.374 5.857 1.00 94.62 183 ASP A N 1
ATOM 1493 C CA . ASP A 1 183 ? -12.925 -10.781 5.274 1.00 94.62 183 ASP A CA 1
ATOM 1494 C C . ASP A 1 183 ? -13.908 -11.292 6.349 1.00 94.62 183 ASP A C 1
ATOM 1496 O O . ASP A 1 183 ? -13.662 -11.174 7.555 1.00 94.62 183 ASP A O 1
ATOM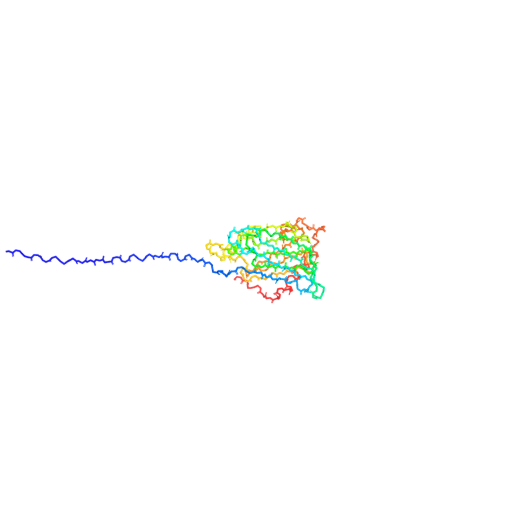 1500 N N . ASP A 1 184 ? -15.059 -11.816 5.917 1.00 92.81 184 ASP A N 1
ATOM 1501 C CA . ASP A 1 184 ? -16.082 -12.338 6.829 1.00 92.81 184 ASP A CA 1
ATOM 1502 C C . ASP A 1 184 ? -15.574 -13.552 7.626 1.00 92.81 184 ASP A C 1
ATOM 1504 O O . ASP A 1 184 ? -15.882 -13.674 8.811 1.00 92.81 184 ASP A O 1
ATOM 1508 N N . GLU A 1 185 ? -14.759 -14.426 7.023 1.00 93.12 185 GLU A N 1
ATOM 1509 C CA . GLU A 1 185 ? -14.185 -15.590 7.710 1.00 93.12 185 GLU A CA 1
ATOM 1510 C C . GLU A 1 185 ? -13.200 -15.148 8.798 1.00 93.12 185 GLU A C 1
ATOM 1512 O O . GLU A 1 185 ? -13.293 -15.586 9.950 1.00 93.12 185 GLU A O 1
ATOM 1517 N N . TRP A 1 186 ? -12.308 -14.212 8.470 1.00 95.12 186 TRP A N 1
ATOM 1518 C CA . TRP A 1 186 ? -11.404 -13.600 9.436 1.00 95.12 186 TRP A CA 1
ATOM 1519 C C . TRP A 1 186 ? -12.178 -12.942 10.582 1.00 95.12 186 TRP A C 1
ATOM 1521 O O . TRP A 1 186 ? -11.847 -13.132 11.758 1.00 95.12 186 TRP A O 1
ATOM 1531 N N . TYR A 1 187 ? -13.242 -12.196 10.266 1.00 95.00 187 TYR A N 1
ATOM 1532 C CA . TYR A 1 187 ? -14.058 -11.525 11.274 1.00 95.00 187 TYR A CA 1
ATOM 1533 C C . TYR A 1 187 ? -14.738 -12.521 12.217 1.00 95.00 187 TYR A C 1
ATOM 1535 O O . TYR A 1 187 ? -14.733 -12.308 13.430 1.00 95.00 187 TYR A O 1
ATOM 1543 N N . GLU A 1 188 ? -15.264 -13.631 11.702 1.00 94.62 188 GLU A N 1
ATOM 1544 C CA . GLU A 1 188 ? -15.893 -14.677 12.513 1.00 94.62 188 GLU A CA 1
ATOM 1545 C C . GLU A 1 188 ? -14.933 -15.296 13.540 1.00 94.62 188 GLU A C 1
ATOM 1547 O O . GLU A 1 188 ? -15.365 -15.664 14.636 1.00 94.62 188 GLU A O 1
ATOM 1552 N N . ILE A 1 189 ? -13.635 -15.349 13.229 1.00 91.94 189 ILE A N 1
ATOM 1553 C CA . ILE A 1 189 ? -12.578 -15.813 14.139 1.00 91.94 189 ILE A CA 1
ATOM 1554 C C . ILE A 1 189 ? -12.171 -14.707 15.124 1.00 91.94 189 ILE A C 1
ATOM 1556 O O . ILE A 1 189 ? -11.974 -14.962 16.314 1.00 91.94 189 ILE A O 1
ATOM 1560 N N . ALA A 1 190 ? -12.039 -13.468 14.646 1.00 90.81 190 ALA A N 1
ATOM 1561 C CA . ALA A 1 190 ? -11.534 -12.340 15.427 1.00 90.81 190 ALA A CA 1
ATOM 1562 C C . ALA A 1 190 ? -12.595 -11.666 16.318 1.00 90.81 190 ALA A C 1
ATOM 1564 O O . ALA A 1 190 ? -12.244 -10.881 17.219 1.00 90.81 190 ALA A O 1
ATOM 1565 N N . LYS A 1 191 ? -13.887 -11.920 16.068 1.00 88.94 191 LYS A N 1
ATOM 1566 C CA . LYS A 1 191 ? -14.982 -11.227 16.749 1.00 88.94 191 LYS A CA 1
ATOM 1567 C C . LYS A 1 191 ? -14.950 -11.446 18.259 1.00 88.94 191 LYS A C 1
ATOM 1569 O O . LYS A 1 191 ? -14.706 -12.533 18.772 1.00 88.94 191 LYS A O 1
ATOM 1574 N N . GLY A 1 192 ? -15.213 -10.370 18.995 1.00 82.06 192 GLY A N 1
ATOM 1575 C CA . GLY A 1 192 ? -15.271 -10.367 20.459 1.00 82.06 192 GLY A CA 1
ATOM 1576 C C . GLY A 1 192 ? -14.061 -9.703 21.110 1.00 82.06 192 GLY A C 1
ATOM 1577 O O . GLY A 1 192 ? -14.227 -8.654 21.727 1.00 82.06 192 GLY A O 1
ATOM 1578 N N . TRP A 1 193 ? -12.861 -10.279 20.980 1.00 79.56 193 TRP A N 1
ATOM 1579 C CA . TRP A 1 193 ? -11.671 -9.787 21.697 1.00 79.56 193 TRP A CA 1
ATOM 1580 C C . TRP A 1 193 ? -10.790 -8.881 20.830 1.00 79.56 193 TRP A C 1
ATOM 1582 O O . TRP A 1 193 ? -10.501 -7.753 21.226 1.00 79.56 193 TRP A O 1
ATOM 1592 N N . ALA A 1 194 ? -10.384 -9.344 19.644 1.00 86.50 194 ALA A N 1
ATOM 1593 C CA . ALA A 1 194 ? -9.516 -8.578 18.744 1.00 86.50 194 ALA A CA 1
ATOM 1594 C C . ALA A 1 194 ? -10.309 -7.589 17.874 1.00 86.50 194 ALA A C 1
ATOM 1596 O O . ALA A 1 194 ? -9.867 -6.459 17.638 1.00 86.50 194 ALA A O 1
ATOM 1597 N N . MET A 1 195 ? -11.514 -7.988 17.455 1.00 93.62 195 MET A N 1
ATOM 1598 C CA . MET A 1 195 ? -12.393 -7.178 16.617 1.00 93.62 195 MET A CA 1
ATOM 1599 C C . MET A 1 195 ? -13.834 -7.158 17.155 1.00 93.62 195 MET A C 1
ATOM 1601 O O . MET A 1 195 ? -14.701 -7.888 16.677 1.00 93.62 195 MET A O 1
ATOM 1605 N N . PRO A 1 196 ? -14.150 -6.325 18.161 1.00 94.12 196 PRO A N 1
ATOM 1606 C CA . PRO A 1 196 ? -15.535 -6.130 18.584 1.00 94.12 196 PRO A CA 1
ATOM 1607 C C . PRO A 1 196 ? -16.407 -5.624 17.423 1.00 94.12 196 PRO A C 1
ATOM 1609 O O . PRO A 1 196 ? -15.949 -4.808 16.624 1.00 94.12 196 PRO A O 1
ATOM 1612 N N . GLU A 1 197 ? -17.683 -6.020 17.370 1.00 94.75 197 GLU A N 1
ATOM 1613 C CA . GLU A 1 197 ? -18.635 -5.604 16.318 1.00 94.75 197 GLU A CA 1
ATOM 1614 C C . GLU A 1 197 ? -18.673 -4.083 16.117 1.00 94.75 197 GLU A C 1
ATOM 1616 O O . GLU A 1 197 ? -18.651 -3.584 14.994 1.00 94.75 197 GLU A O 1
ATOM 1621 N N . LYS A 1 198 ? -18.615 -3.321 17.214 1.00 95.31 198 LYS A N 1
ATOM 1622 C CA . LYS A 1 198 ? -18.531 -1.858 17.165 1.00 95.31 198 LYS A CA 1
ATOM 1623 C C . LYS A 1 198 ? -17.309 -1.361 16.378 1.00 95.31 198 LYS A C 1
ATOM 1625 O O . LYS A 1 198 ? -17.437 -0.400 15.624 1.00 95.31 198 LYS A O 1
ATOM 1630 N N . LYS A 1 199 ? -16.138 -1.986 16.559 1.00 94.88 199 LYS A N 1
ATOM 1631 C CA . LYS A 1 199 ? -14.895 -1.630 15.850 1.00 94.88 199 LYS A CA 1
ATOM 1632 C C . LYS A 1 199 ? -14.997 -2.020 14.375 1.00 94.88 199 LYS A C 1
ATOM 1634 O O . LYS A 1 199 ? -14.715 -1.188 13.518 1.00 94.88 199 LYS A O 1
ATOM 1639 N N . TRP A 1 200 ? -15.479 -3.229 14.091 1.00 95.50 200 TRP A N 1
ATOM 1640 C CA . TRP A 1 200 ? -15.725 -3.716 12.731 1.00 95.50 200 TRP A CA 1
ATOM 1641 C C . TRP A 1 200 ? -16.635 -2.777 11.933 1.00 95.50 200 TRP A C 1
ATOM 1643 O O . TRP A 1 200 ? -16.276 -2.311 10.848 1.00 95.50 200 TRP A O 1
ATOM 1653 N N . LYS A 1 201 ? -17.780 -2.415 12.522 1.00 96.00 201 LYS A N 1
ATOM 1654 C CA . LYS A 1 201 ? -18.737 -1.480 11.930 1.00 96.00 201 LYS A CA 1
ATOM 1655 C C . LYS A 1 201 ? -18.124 -0.095 11.713 1.00 96.00 201 LYS A C 1
ATOM 1657 O O . LYS A 1 201 ? -18.317 0.492 10.654 1.00 96.00 201 LYS A O 1
ATOM 1662 N N . ALA A 1 202 ? -17.364 0.415 12.683 1.00 96.50 202 ALA A N 1
ATOM 1663 C CA . ALA A 1 202 ? -16.715 1.719 12.565 1.00 96.50 202 ALA A CA 1
ATOM 1664 C C . ALA A 1 202 ? -15.704 1.777 11.404 1.00 96.50 202 ALA A C 1
ATOM 1666 O O . ALA A 1 202 ? -15.652 2.785 10.703 1.00 96.50 202 ALA A O 1
ATOM 1667 N N . LEU A 1 203 ? -14.943 0.702 11.160 1.00 96.88 203 LEU A N 1
ATOM 1668 C CA . LEU A 1 203 ? -14.028 0.616 10.013 1.00 96.88 203 LEU A CA 1
ATOM 1669 C C . LEU A 1 203 ? -14.781 0.652 8.676 1.00 96.88 203 LEU A C 1
ATOM 1671 O O . LEU A 1 203 ? -14.385 1.381 7.767 1.00 96.88 203 LEU A O 1
ATOM 1675 N N . HIS A 1 204 ? -15.899 -0.068 8.574 1.00 95.88 204 HIS A N 1
ATOM 1676 C CA . HIS A 1 204 ? -16.747 -0.054 7.380 1.00 95.88 204 HIS A CA 1
ATOM 1677 C C . HIS A 1 204 ? -17.381 1.316 7.131 1.00 95.88 204 HIS A C 1
ATOM 1679 O O . HIS A 1 204 ? -17.392 1.803 5.999 1.00 95.88 204 HIS A O 1
ATOM 1685 N N . ASP A 1 205 ? -17.903 1.951 8.180 1.00 96.06 205 ASP A N 1
ATOM 1686 C CA . ASP A 1 205 ? -18.492 3.286 8.090 1.00 96.06 205 ASP A CA 1
ATOM 1687 C C . ASP A 1 205 ? -17.436 4.323 7.671 1.00 96.06 205 ASP A C 1
ATOM 1689 O O . ASP A 1 205 ? -17.701 5.156 6.802 1.00 96.06 205 ASP A O 1
ATOM 1693 N N . TYR A 1 206 ? -16.216 4.221 8.208 1.00 96.19 206 TYR A N 1
ATOM 1694 C CA . TYR A 1 206 ? -15.082 5.051 7.803 1.00 96.19 206 TYR A CA 1
ATOM 1695 C C . TYR A 1 206 ? -14.735 4.870 6.321 1.00 96.19 206 TYR A C 1
ATOM 1697 O O . TYR A 1 206 ? -14.601 5.856 5.594 1.00 96.19 206 TYR A O 1
ATOM 1705 N N . ALA A 1 207 ? -14.631 3.624 5.849 1.00 96.00 207 ALA A N 1
ATOM 1706 C CA . ALA A 1 207 ? -14.335 3.339 4.448 1.00 96.00 207 ALA A CA 1
ATOM 1707 C C . ALA A 1 207 ? -15.409 3.918 3.515 1.00 96.00 207 ALA A C 1
ATOM 1709 O O . ALA A 1 207 ? -15.082 4.586 2.534 1.00 96.00 207 ALA A O 1
ATOM 1710 N N . LYS A 1 208 ? -16.693 3.745 3.857 1.00 94.44 208 LYS A N 1
ATOM 1711 C CA . LYS A 1 208 ? -17.819 4.340 3.115 1.00 94.44 208 LYS A CA 1
ATOM 1712 C C . LYS A 1 208 ? -17.737 5.864 3.070 1.00 94.44 208 LYS A C 1
ATOM 1714 O O . LYS A 1 208 ? -17.961 6.456 2.019 1.00 94.44 208 LYS A O 1
ATOM 1719 N N . GLN A 1 209 ? -17.401 6.501 4.191 1.00 94.75 209 GLN A N 1
ATOM 1720 C CA . GLN A 1 209 ? -17.241 7.951 4.253 1.00 94.75 209 GLN A CA 1
ATOM 1721 C C . GLN A 1 209 ? -16.088 8.431 3.358 1.00 94.75 209 GLN A C 1
ATOM 1723 O O . GLN A 1 209 ? -16.265 9.389 2.607 1.00 94.75 209 GLN A O 1
ATOM 1728 N N . LYS A 1 210 ? -14.926 7.766 3.414 1.00 93.75 210 LYS A N 1
ATOM 1729 C CA . LYS A 1 210 ? -13.732 8.111 2.622 1.00 93.75 210 LYS A CA 1
ATOM 1730 C C . LYS A 1 210 ? -13.935 7.932 1.120 1.00 93.75 210 LYS A C 1
ATOM 1732 O O . LYS A 1 210 ? -13.460 8.761 0.352 1.00 93.75 210 LYS A O 1
ATOM 1737 N N . LEU A 1 211 ? -14.651 6.889 0.709 1.00 92.81 211 LEU A N 1
ATOM 1738 C CA . LEU A 1 211 ? -14.947 6.615 -0.701 1.00 92.81 211 LEU A CA 1
ATOM 1739 C C . LEU A 1 211 ? -16.024 7.545 -1.286 1.00 92.81 211 LEU A C 1
ATOM 1741 O O . LEU A 1 211 ? -16.195 7.603 -2.504 1.00 92.81 211 LEU A O 1
ATOM 1745 N N . GLY A 1 212 ? -16.733 8.289 -0.431 1.00 83.94 212 GLY A N 1
ATOM 1746 C CA . GLY A 1 212 ? -17.906 9.066 -0.808 1.00 83.94 212 GLY A CA 1
ATOM 1747 C C . GLY A 1 212 ? -19.106 8.168 -1.125 1.00 83.94 212 GLY A C 1
ATOM 1748 O O . GLY A 1 212 ? -18.975 7.033 -1.580 1.00 83.94 212 GLY A O 1
ATOM 1749 N N . ALA A 1 213 ? -20.319 8.679 -0.909 1.00 55.38 213 ALA A N 1
ATOM 1750 C CA . ALA A 1 213 ? -21.544 8.001 -1.324 1.00 55.38 213 ALA A CA 1
ATOM 1751 C C . ALA A 1 213 ? -21.700 8.067 -2.856 1.00 55.38 213 ALA A C 1
ATOM 1753 O O . ALA A 1 213 ? -22.532 8.810 -3.369 1.00 55.38 213 ALA A O 1
ATOM 1754 N N . LYS A 1 214 ? -20.894 7.318 -3.613 1.00 48.88 214 LYS A N 1
ATOM 1755 C CA . LYS A 1 214 ? -21.288 6.933 -4.971 1.00 48.88 214 LYS A CA 1
ATOM 1756 C C . LYS A 1 214 ? -22.148 5.673 -4.852 1.00 48.88 214 LYS A C 1
ATOM 1758 O O . LYS A 1 214 ? -21.670 4.695 -4.276 1.00 48.88 214 LYS A O 1
ATOM 1763 N N . PRO A 1 215 ? -23.404 5.683 -5.337 1.00 41.53 215 PRO A N 1
ATOM 1764 C CA . PRO A 1 215 ? -24.225 4.484 -5.358 1.00 41.53 215 PRO A CA 1
ATOM 1765 C C . PRO A 1 215 ? -23.471 3.404 -6.126 1.00 41.53 215 PRO A C 1
ATOM 1767 O O . PRO A 1 215 ? -22.983 3.654 -7.229 1.00 41.53 215 PRO A O 1
ATOM 1770 N N . THR A 1 216 ? -23.367 2.219 -5.539 1.00 41.50 216 THR A N 1
ATOM 1771 C CA . THR A 1 216 ? -23.059 1.000 -6.277 1.00 41.50 216 THR A CA 1
ATOM 1772 C C . THR A 1 216 ? -24.029 0.933 -7.452 1.00 41.50 216 THR A C 1
ATOM 1774 O O . THR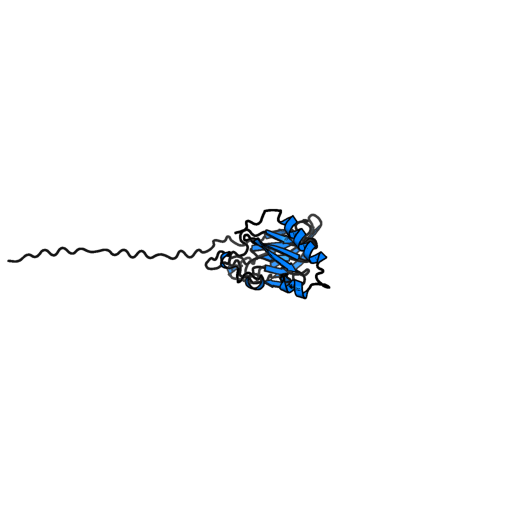 A 1 216 ? -25.238 0.832 -7.244 1.00 41.50 216 THR A O 1
ATOM 1777 N N . ALA A 1 217 ? -23.515 1.021 -8.679 1.00 39.38 217 ALA A N 1
ATOM 1778 C CA . ALA A 1 217 ? -24.245 0.495 -9.817 1.00 39.38 217 ALA A CA 1
ATOM 1779 C C . ALA A 1 217 ? -24.421 -1.002 -9.530 1.00 39.38 217 ALA A C 1
ATOM 1781 O O . ALA A 1 217 ? -23.447 -1.751 -9.500 1.00 39.38 217 ALA A O 1
ATOM 1782 N N . GLN A 1 218 ? -25.638 -1.388 -9.152 1.00 31.86 218 GLN A N 1
ATOM 1783 C CA . GLN A 1 218 ? -26.052 -2.784 -9.164 1.00 31.86 218 GLN A CA 1
ATOM 1784 C C . GLN A 1 218 ? -26.161 -3.250 -10.627 1.00 31.86 218 GLN A C 1
ATOM 1786 O O . GLN A 1 218 ? -26.377 -2.398 -11.492 1.00 31.86 218 GLN A O 1
ATOM 1791 N N . PRO A 1 219 ? -25.941 -4.554 -10.879 1.00 43.22 219 PRO A N 1
ATOM 1792 C CA . PRO A 1 219 ? -25.680 -5.123 -12.204 1.00 43.22 219 PRO A CA 1
ATOM 1793 C C . PRO A 1 219 ? -26.768 -4.852 -13.247 1.00 43.22 219 PRO A C 1
ATOM 1795 O O . PRO A 1 219 ? -27.961 -4.788 -12.868 1.00 43.22 219 PRO A O 1
#

pLDDT: mean 88.12, std 17.81, range [31.86, 98.88]

Sequence (219 aa):
MMKYIALLTISVFSLLSHGSTCRADSWGPITKFEFRSENDRYLLRIEPHNNWPDKPGHCRGILYRLNGEKRNEIWSRFLVNNHAPVSVFVANTGNYVVTMDEWHSVGELPVVVYGKRGELVRVHSTDSLGLKDDIEHIKQTVSSYWWNEDSTSFFGPEGETFFIRLHWGKLLMLELRDGDLMDDEWYEIAKGWAMPEKKWKALHDYAKQKLGAKPTAQP

Foldseek 3Di:
DDDDDDDDDDDDDDPPPPPPPQPADDDDDDAWDKDAAPVRQKIKIWHFDPPLVVQFQAIKIWMFGDDDPDTHTQEIDGDNAGGTFPDKHAFPVLQKIKGAAHGSAHQPQGIWIAGNHRHTQDTDGCVQQVCPVVQVVWDDGPRYTNFLVVWDWDAFPVNQWIWIQHPLGDIWIFRRNNRHTPDPVNCVVCDDPNADPVNVVVRVVRVDVVVDPDDNPDD

Radius of gyration: 24.9 Å; chains: 1; bounding box: 48×51×109 Å

Secondary structure (DSSP, 8-state):
-----------------------PPP-PPP--EEEE-TTSSEEEEEE--TTGGG-TT-PEEEEEEEETTEEEEEEEEE-S-SS--SEEEE-TTSS-EEEE-BTTBTTTSSEEEE-TTS-EEEEE-TGGGT-GGGGGGSEE-SS-EETTTT-EEEE-TTSSEEEEE-TTS-EEEEETTTTEE--HHHHHHHBTTTB-HHHHHHHHHHHHHHH--------

Organism: NCBI:txid2528015